Protein 7VTB (pdb70)

Radius of gyration: 18.56 Å; Cα contacts (8 Å, |Δi|>4): 416; chains: 1; bounding box: 40×46×53 Å

Nearest PDB structures (foldseek):
  7vtb-assembly1_A  TM=1.003E+00  e=9.858E-47  Talaromyces verruculosus
  7vta-assembly1_A  TM=9.994E-01  e=3.001E-36  Talaromyces verruculosus
  5erm-assembly1_A  TM=8.879E-01  e=4.442E-22  Diaporthe amygdali
  6vyd-assembly2_B  TM=9.071E-01  e=5.411E-16  Fusarium graminearum PH-1
  6w26-assembly2_A  TM=9.029E-01  e=2.780E-15  Fusarium graminearum PH-1

Foldseek 3Di:
DPADFKDWDDDVVCVVLLLQVPQTWIFGPVQVLLVLLLVVLQVLLCVQAHDFDLDFFQDFPVHGLCRQLQVRFPNVCNSLLSNVRNLLSQLVVVVVVVLHVRNVVSLVVVVVVSLVVLCVVPVVLSVVLVVLCVQSVLAVVVQDSPPVSNVVSSNCSRNVFDFPPVCVVVLSVLLSLLVLLLQLLLLLLQVVLQVVQVVVVDSGQLVSQCNNPVDDSVVSSVVSSVSSNVSSVSLVVVLVVCVVVVPGDPRSNSVSVSSSSSNVRSNVRSPGRSNRDNVSDDPPGHD

Structure (mmCIF, N/CA/C/O backbone):
data_7VTB
#
_entry.id   7VTB
#
_cell.length_a   75.809
_cell.length_b   61.942
_cell.length_c   81.297
_cell.angle_alpha   90.000
_cell.angle_beta   116.298
_cell.angle_gamma   90.000
#
_symmetry.space_group_name_H-M   'I 1 2 1'
#
loop_
_entity.id
_entity.type
_entity.pdbx_description
1 polymer 'TvTS cyclase domain'
2 non-polymer 'NICKEL (II) ION'
3 water water
#
loop_
_atom_site.group_PDB
_atom_site.id
_atom_site.type_symbol
_atom_site.label_atom_id
_atom_site.label_alt_id
_atom_site.label_comp_id
_atom_site.label_asym_id
_atom_site.label_ent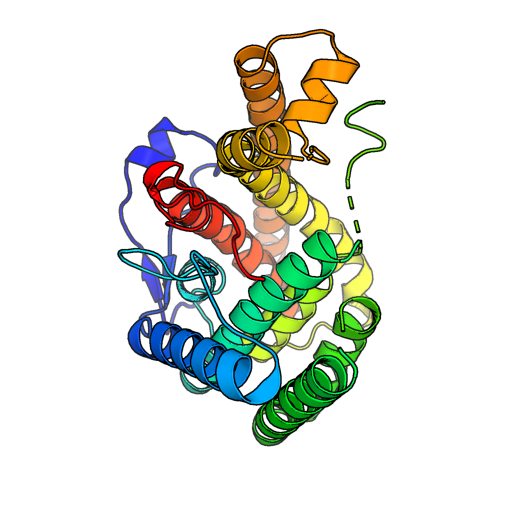ity_id
_atom_site.label_seq_id
_atom_site.pdbx_PDB_ins_code
_atom_site.Cartn_x
_atom_site.Cartn_y
_atom_site.Cartn_z
_atom_site.occupancy
_atom_site.B_iso_or_equiv
_atom_site.auth_seq_id
_atom_site.auth_comp_id
_atom_site.auth_asym_id
_atom_site.auth_atom_id
_atom_site.pdbx_PDB_model_num
ATOM 1 N N . MET A 1 1 ? 0.37239 41.78268 11.34222 1.000 40.97938 1 MET A N 1
ATOM 2 C CA . MET A 1 1 ? 0.97655 40.66777 12.06110 1.000 43.44941 1 MET A CA 1
ATOM 3 C C . MET A 1 1 ? 0.38663 39.35172 11.58836 1.000 34.21754 1 MET A C 1
ATOM 4 O O . MET A 1 1 ? -0.80947 39.26440 11.32380 1.000 35.22190 1 MET A O 1
ATOM 9 N N . ASP A 1 2 ? 1.21471 38.31842 11.50116 1.000 36.66165 2 ASP A N 1
ATOM 10 C CA . ASP A 1 2 ? 0.71375 36.97489 11.22401 1.000 41.14680 2 ASP A CA 1
ATOM 11 C C . ASP A 1 2 ? 0.30778 36.34314 12.55373 1.000 36.94537 2 ASP A C 1
ATOM 12 O O . ASP A 1 2 ? 1.14749 35.81393 13.28430 1.000 38.64124 2 ASP A O 1
ATOM 17 N N . PHE A 1 3 ? -0.98873 36.38136 12.86142 1.000 30.66229 3 PHE A N 1
ATOM 18 C CA . PHE A 1 3 ? -1.46371 35.94044 14.16650 1.000 25.01630 3 PHE A CA 1
ATOM 19 C C . PHE A 1 3 ? -1.44643 34.42240 14.26358 1.000 27.09160 3 PHE A C 1
ATOM 20 O O . PHE A 1 3 ? -1.97060 33.72276 13.39272 1.000 27.38463 3 PHE A O 1
ATOM 28 N N . LYS A 1 4 ? -0.85976 33.91481 15.34264 1.000 22.18556 4 LYS A N 1
ATOM 29 C CA . LYS A 1 4 ? -0.79324 32.48735 15.59152 1.000 22.91839 4 LYS A CA 1
ATOM 30 C C . LYS A 1 4 ? -1.37954 32.07000 16.92524 1.000 21.36902 4 LYS A C 1
ATOM 31 O O . LYS A 1 4 ? -1.74925 30.90466 17.07262 1.000 23.29864 4 LYS A O 1
ATOM 37 N N . TYR A 1 5 ? -1.47134 32.97633 17.89820 1.000 18.79252 5 TYR A N 1
ATOM 38 C CA . TYR A 1 5 ? -1.78968 32.59908 19.26481 1.000 16.10207 5 TYR A CA 1
ATOM 39 C C . TYR A 1 5 ? -2.98717 33.33302 19.84140 1.000 16.36988 5 TYR A C 1
ATOM 40 O O . TYR A 1 5 ? -3.30321 33.11606 21.01407 1.000 20.75515 5 TYR A O 1
ATOM 49 N N . SER A 1 6 ? -3.64839 34.20622 19.07486 1.000 19.42247 6 SER A N 1
ATOM 50 C CA . SER A 1 6 ? -4.72219 35.04331 19.59780 1.000 14.08101 6 SER A CA 1
ATOM 51 C C . SER A 1 6 ? -5.93736 34.96955 18.68515 1.000 19.48764 6 SER A C 1
ATOM 52 O O . SER A 1 6 ? -5.86342 34.50398 17.54979 1.000 19.69525 6 SER A O 1
ATOM 55 N N . ARG A 1 7 ? -7.05705 35.47874 19.18740 1.000 19.54249 7 ARG A N 1
ATOM 56 C CA . ARG A 1 7 ? -8.26352 35.65175 18.39312 1.000 25.27057 7 ARG A CA 1
ATOM 57 C C . ARG A 1 7 ? -8.80962 37.05809 18.59530 1.000 24.35449 7 ARG A C 1
ATOM 58 O O . ARG A 1 7 ? -8.65911 37.64925 19.66885 1.000 21.50549 7 ARG A O 1
ATOM 66 N N . GLU A 1 8 ? -9.45505 37.59214 17.56101 1.000 20.29387 8 GLU A N 1
ATOM 67 C CA . GLU A 1 8 ? -10.11093 38.88919 17.69551 1.000 24.35764 8 GLU A CA 1
ATOM 68 C C . GLU A 1 8 ? -11.44430 38.72416 18.41677 1.000 22.55448 8 GLU A C 1
ATOM 69 O O . GLU A 1 8 ? -12.17239 37.75012 18.19575 1.000 22.67994 8 GLU A O 1
ATOM 75 N N . LEU A 1 9 ? -11.75357 39.66607 19.30424 1.000 23.38304 9 LEU A N 1
ATOM 76 C CA . LEU A 1 9 ? -12.99514 39.64028 20.07447 1.000 25.56372 9 LEU A CA 1
ATOM 77 C C . LEU A 1 9 ? -13.85011 40.84160 19.70569 1.000 29.04021 9 LEU A C 1
ATOM 78 O O . LEU A 1 9 ? -13.36016 41.97482 19.69617 1.000 27.28363 9 LEU A O 1
ATOM 83 N N . LYS A 1 10 ? -15.12772 40.58855 19.43147 1.000 27.37223 10 LYS A N 1
ATOM 84 C CA . LYS A 1 10 ? -16.09398 41.64942 19.19619 1.000 26.37478 10 LYS A CA 1
ATOM 85 C C . LYS A 1 10 ? -16.49569 42.27872 20.52607 1.000 26.57443 10 LYS A C 1
ATOM 86 O O . LYS A 1 10 ? -17.00789 41.59430 21.41382 1.000 28.90980 10 LYS A O 1
ATOM 92 N N . LEU A 1 11 ? -16.24790 43.57532 20.67519 1.000 23.29764 11 LEU A N 1
ATOM 93 C CA . LEU A 1 11 ? -16.68926 44.31800 21.86331 1.000 26.74673 11 LEU A CA 1
ATOM 94 C C . LEU A 1 11 ? -17.22268 45.65745 21.35872 1.000 26.63778 11 LEU A C 1
ATOM 95 O O . LEU A 1 11 ? -16.46625 46.61557 21.18867 1.000 22.89606 11 LEU A O 1
ATOM 100 N N . GLU A 1 12 ? -18.53730 45.70911 21.10853 1.000 23.34971 12 GLU A N 1
ATOM 101 C CA . GLU A 1 12 ? -19.14405 46.90126 20.51783 1.000 23.30127 12 GLU A CA 1
ATOM 102 C C . GLU A 1 12 ? -18.96343 48.14324 21.38136 1.000 26.12603 12 GLU A C 1
ATOM 103 O O . GLU A 1 12 ? -19.00217 49.26740 20.86649 1.000 27.31444 12 GLU A O 1
ATOM 109 N N . SER A 1 13 ? -18.79536 47.97650 22.69197 1.000 22.62499 13 SER A N 1
ATOM 110 C CA . SER A 1 13 ? -18.65977 49.15123 23.55103 1.000 21.77883 13 SER A CA 1
ATOM 111 C C . SER A 1 13 ? -17.42978 49.98085 23.19713 1.000 22.98394 13 SER A C 1
ATOM 112 O O . SER A 1 13 ? -17.42701 51.19992 23.40585 1.000 23.53532 13 SER A O 1
ATOM 115 N N . LEU A 1 14 ? -16.38175 49.34995 22.65596 1.000 22.38456 14 LEU A N 1
ATOM 116 C CA . LEU A 1 14 ? -15.17626 50.09569 22.30461 1.000 24.22028 14 LEU A CA 1
ATOM 117 C C . LEU A 1 14 ? -15.45623 51.11026 21.20365 1.000 24.18334 14 LEU A C 1
ATOM 118 O O . LEU A 1 14 ? -14.92514 52.22486 21.22421 1.000 26.20137 14 LEU A O 1
ATOM 123 N N . ASP A 1 15 ? -16.28679 50.73933 20.23351 1.000 27.27922 15 ASP A N 1
ATOM 124 C CA . ASP A 1 15 ? -16.69425 51.68751 19.20333 1.000 34.70533 15 ASP A CA 1
ATOM 125 C C . ASP A 1 15 ? -17.41582 52.88557 19.80822 1.000 35.16296 15 ASP A C 1
ATOM 126 O O . ASP A 1 15 ? -17.16382 54.03425 19.42226 1.000 32.26612 15 ASP A O 1
ATOM 131 N N . ALA A 1 16 ? -18.31388 52.63870 20.76386 1.000 27.87661 16 ALA A N 1
ATOM 132 C CA . ALA A 1 16 ? -19.03730 53.74102 21.38398 1.000 32.21985 16 ALA A CA 1
ATOM 133 C C . ALA A 1 16 ? -18.13972 54.56345 22.30117 1.000 25.84911 16 ALA A C 1
ATOM 134 O O . ALA A 1 16 ? -18.31907 55.77787 22.41158 1.000 24.08070 16 ALA A O 1
ATOM 136 N N . LEU A 1 17 ? -17.17029 53.93439 22.96801 1.000 25.16336 17 LEU A N 1
ATOM 137 C CA . LEU A 1 17 ? -16.29887 54.70194 23.85510 1.000 23.53672 17 LEU A CA 1
ATOM 138 C C . LEU A 1 17 ? -15.34524 55.59969 23.07752 1.000 22.84113 17 LEU A C 1
ATOM 139 O O . LEU A 1 17 ? -14.97669 56.67848 23.56281 1.000 22.66377 17 LEU A O 1
ATOM 144 N N . ASN A 1 18 ? -14.91832 55.16121 21.89411 1.000 19.72475 18 ASN A N 1
ATOM 145 C CA . ASN A 1 18 ? -14.08750 55.96530 20.99655 1.000 25.59813 18 ASN A CA 1
ATOM 146 C C . ASN A 1 18 ? -12.78477 56.40355 21.66823 1.000 23.05655 18 ASN A C 1
ATOM 147 O O . ASN A 1 18 ? -12.40950 57.57516 21.65075 1.000 22.96547 18 ASN A O 1
ATOM 152 N N . LEU A 1 19 ? -12.08448 55.44707 22.27261 1.000 23.48584 19 LEU A N 1
ATOM 153 C CA . LEU A 1 19 ? -10.78478 55.72893 22.86429 1.000 21.17811 19 LEU A CA 1
ATOM 154 C C . LEU A 1 19 ? -9.66269 54.92667 22.21803 1.000 23.86773 19 LEU A C 1
ATOM 155 O O . LEU A 1 19 ? -8.50559 55.04318 22.63835 1.000 27.91285 19 LEU A O 1
ATOM 160 N N . THR A 1 20 ? -9.96950 54.10541 21.22069 1.000 21.26580 20 THR A N 1
ATOM 161 C CA . THR A 1 20 ? -9.00993 53.13252 20.72606 1.000 23.89436 20 THR A CA 1
ATOM 162 C C . THR A 1 20 ? -8.84139 53.20164 19.21870 1.000 24.33279 20 THR A C 1
ATOM 163 O O . THR A 1 20 ? -8.19797 52.31791 18.64577 1.000 22.11310 20 THR A O 1
ATOM 167 N N . GLU A 1 21 ? -9.43913 54.20413 18.56525 1.000 24.99113 21 GLU A N 1
ATOM 168 C CA . GLU A 1 21 ? -9.22402 54.47328 17.14310 1.000 24.31478 21 GLU A CA 1
ATOM 169 C C . GLU A 1 21 ? -9.54965 53.25209 16.28775 1.000 21.32876 21 GLU A C 1
ATOM 170 O O . GLU A 1 21 ? -8.88721 52.97975 15.28969 1.000 27.73306 21 GLU A O 1
ATOM 176 N N . GLY A 1 22 ? -10.58308 52.51244 16.68161 1.000 20.82615 22 GLY A N 1
ATOM 177 C CA . GLY A 1 22 ? -10.99130 51.35642 15.91289 1.000 22.51241 22 GLY A CA 1
ATOM 178 C C . GLY A 1 22 ? -10.01148 50.20582 15.90761 1.000 21.90711 22 GLY A C 1
ATOM 179 O O . GLY A 1 22 ? -10.19135 49.26588 15.13113 1.000 21.84057 22 GLY A O 1
ATOM 180 N N . ILE A 1 23 ? -8.97606 50.24657 16.74156 1.000 20.98238 23 ILE A N 1
ATOM 181 C CA . ILE A 1 23 ? -8.05485 49.10215 16.79772 1.000 18.98684 23 ILE A CA 1
ATOM 182 C C . ILE A 1 23 ? -8.81166 47.89441 17.32663 1.000 16.46549 23 ILE A C 1
ATOM 183 O O . ILE A 1 23 ? -9.48971 48.00315 18.36491 1.000 19.68431 23 ILE A O 1
ATOM 188 N N . PRO A 1 24 ? -8.74639 46.73406 16.67617 1.000 21.74637 24 PRO A N 1
ATOM 189 C CA . PRO A 1 24 ? -9.46967 45.56502 17.19788 1.000 23.82655 24 PRO A CA 1
ATOM 190 C C . PRO A 1 24 ? -8.89361 45.07648 18.52013 1.000 22.20540 24 PRO A C 1
ATOM 191 O O . PRO A 1 24 ? -7.70649 45.24782 18.81941 1.000 21.27609 24 PRO A O 1
ATOM 195 N N . LEU A 1 25 ? -9.76995 44.46991 19.31727 1.000 20.07655 25 LEU A N 1
ATOM 196 C CA . LEU A 1 25 ? -9.37106 43.77603 20.53452 1.000 21.93557 25 LEU A CA 1
ATOM 197 C C . LEU A 1 25 ? -8.93242 42.35767 20.19760 1.000 20.90838 25 LEU A C 1
ATOM 198 O O . LEU A 1 25 ? -9.65247 41.62214 19.51878 1.000 19.09669 25 LEU A O 1
ATOM 203 N N . ARG A 1 26 ? -7.75268 41.96882 20.66485 1.000 18.78622 26 ARG A N 1
ATOM 204 C CA . ARG A 1 26 ? -7.25969 40.61735 20.45022 1.000 17.85490 26 ARG A CA 1
ATOM 205 C C . ARG A 1 26 ? -6.82196 40.03337 21.78027 1.000 20.25930 26 ARG A C 1
ATOM 206 O O . ARG A 1 26 ? -6.27603 40.73888 22.63072 1.000 18.00260 26 ARG A O 1
ATOM 214 N N . VAL A 1 27 ? -7.05992 38.74250 21.96996 1.000 16.54569 27 VAL A N 1
ATOM 215 C CA . VAL A 1 27 ? -6.76279 38.12443 23.24778 1.000 16.99873 27 VAL A CA 1
ATOM 216 C C . VAL A 1 27 ? -6.04009 36.80956 22.99358 1.000 18.15346 27 VAL A C 1
ATOM 217 O O . VAL A 1 27 ? -6.50168 35.97938 22.19983 1.000 17.96834 27 VAL A O 1
ATOM 221 N N . ASN A 1 28 ? -4.88653 36.64257 23.63973 1.000 13.25209 28 ASN A N 1
ATOM 222 C CA . ASN A 1 28 ? -4.15445 35.38269 23.57304 1.000 12.61445 28 ASN A CA 1
ATOM 223 C C . ASN A 1 28 ? -5.04568 34.21164 23.98785 1.000 16.99478 28 ASN A C 1
ATOM 224 O O . ASN A 1 28 ? -5.81135 34.30569 24.94668 1.000 16.96446 28 ASN A O 1
ATOM 229 N N . GLU A 1 29 ? -4.93127 33.08649 23.26451 1.000 16.99193 29 GLU A N 1
ATOM 230 C CA . GLU A 1 29 ? -5.74489 31.91404 23.57389 1.000 17.22332 29 GLU A CA 1
ATOM 231 C C . GLU A 1 29 ? -5.41807 31.31130 24.93735 1.000 21.04358 29 GLU A C 1
ATOM 232 O O . GLU A 1 29 ? -6.25422 30.60457 25.50250 1.000 21.80330 29 GLU A O 1
ATOM 238 N N . ASN A 1 30 ? -4.23376 31.57618 25.47843 1.000 16.82229 30 ASN A N 1
ATOM 239 C CA . ASN A 1 30 ? -3.73654 30.86016 26.65528 1.000 21.30057 30 ASN A CA 1
ATOM 240 C C . ASN A 1 30 ? -4.03884 31.60712 27.94767 1.000 21.05814 30 ASN A C 1
ATOM 241 O O . ASN A 1 30 ? -3.16629 31.83163 28.80022 1.000 17.06495 30 ASN A O 1
ATOM 246 N N . ILE A 1 31 ? -5.31248 31.99005 28.07835 1.000 18.98504 31 ILE A N 1
ATOM 247 C CA . ILE A 1 31 ? -5.80218 32.65462 29.28147 1.000 20.01925 31 ILE A CA 1
ATOM 248 C C . ILE A 1 31 ? -5.56358 31.79207 30.50616 1.000 21.28790 31 ILE A C 1
ATOM 249 O O . ILE A 1 31 ? -5.28939 32.30475 31.60023 1.000 19.30461 31 ILE A O 1
ATOM 254 N N . ASP A 1 32 ? -5.73935 30.47559 30.36298 1.000 19.75517 32 ASP A N 1
ATOM 255 C CA . ASP A 1 32 ? -5.52440 29.59774 31.50507 1.000 20.79155 32 ASP A CA 1
ATOM 256 C C . ASP A 1 32 ? -4.08423 29.68678 32.00291 1.000 20.09011 32 ASP A C 1
ATOM 257 O O . ASP A 1 32 ? -3.83964 29.63513 33.21292 1.000 22.19435 32 ASP A O 1
ATOM 262 N N . LEU A 1 33 ? -3.11771 29.83394 31.08995 1.000 15.88434 33 LEU A N 1
ATOM 263 C CA . LEU A 1 33 ? -1.72585 29.96796 31.51474 1.000 18.97548 33 LEU A CA 1
ATOM 264 C C . LEU A 1 33 ? -1.47941 31.32298 32.16046 1.000 19.65859 33 LEU A C 1
ATOM 265 O O . LEU A 1 33 ? -0.68576 31.43386 33.10654 1.000 16.20815 33 LEU A O 1
ATOM 270 N N . GLU A 1 34 ? -2.14116 32.36997 31.66003 1.000 15.09429 34 GLU A N 1
ATOM 271 C CA . GLU A 1 34 ? -2.00130 33.66899 32.30183 1.000 16.77858 34 GLU A CA 1
ATOM 272 C C . GLU A 1 34 ? -2.51504 33.60490 33.72925 1.000 19.66019 34 GLU A C 1
ATOM 273 O O . GLU A 1 34 ? -1.86296 34.10290 34.65364 1.000 14.61793 34 GLU A O 1
ATOM 279 N N . PHE A 1 35 ? -3.67972 32.97488 33.93220 1.000 16.31132 35 PHE A N 1
ATOM 280 C CA . PHE A 1 35 ? -4.26389 32.96237 35.26704 1.000 18.61784 35 PHE A CA 1
ATOM 281 C C . PHE A 1 35 ? -3.45004 32.07711 36.20803 1.000 17.85548 35 PHE A C 1
ATOM 282 O O . PHE A 1 35 ? -3.35670 32.36691 37.40578 1.000 18.23248 35 PHE A O 1
ATOM 290 N N . ARG A 1 36 ? -2.82945 31.02021 35.67857 1.000 18.42423 36 ARG A N 1
ATOM 291 C CA . ARG A 1 36 ? -1.90442 30.21937 36.47393 1.000 20.13051 36 ARG A CA 1
ATOM 292 C C . ARG A 1 36 ? -0.70012 31.04037 36.92921 1.000 23.34270 36 ARG A C 1
ATOM 293 O O . ARG A 1 36 ? -0.27293 30.93792 38.08529 1.000 19.59809 36 ARG A O 1
ATOM 301 N N . GLY A 1 37 ? -0.12646 31.85097 36.03240 1.000 17.55529 37 GLY A N 1
ATOM 302 C CA . GLY A 1 37 ? 0.98129 32.70124 36.43300 1.000 15.21191 37 GLY A CA 1
ATOM 303 C C . GLY A 1 37 ? 0.59386 33.69337 37.51294 1.000 17.10865 37 GLY A C 1
ATOM 304 O O . GLY A 1 37 ? 1.38161 33.97515 38.41867 1.000 15.37472 37 GLY A O 1
ATOM 305 N N . ILE A 1 38 ? -0.63006 34.23301 37.43458 1.000 15.76450 38 ILE A N 1
ATOM 306 C CA . ILE A 1 38 ? -1.09147 35.19594 38.43216 1.000 14.99537 38 ILE A CA 1
ATOM 307 C C . ILE A 1 38 ? -1.23678 34.51700 39.78587 1.000 16.85672 38 ILE A C 1
ATOM 308 O O . ILE A 1 38 ? -0.81388 35.04842 40.81499 1.000 14.71567 38 ILE A O 1
ATOM 313 N N . GLU A 1 39 ? -1.83733 33.32977 39.80093 1.000 18.47171 39 GLU A N 1
ATOM 314 C CA . GLU A 1 39 ? -2.03465 32.61827 41.06148 1.000 18.97586 39 GLU A CA 1
ATOM 315 C C . GLU A 1 39 ? -0.70143 32.22346 41.69059 1.000 17.24778 39 GLU A C 1
ATOM 316 O O . GLU A 1 39 ? -0.52990 32.30976 42.91398 1.000 19.56105 39 GLU A O 1
ATOM 322 N N . ARG A 1 40 ? 0.26724 31.81179 40.87215 1.000 20.41579 40 ARG A N 1
ATOM 323 C CA . ARG A 1 40 ? 1.57331 31.46547 41.42452 1.000 19.23255 40 ARG A CA 1
ATOM 324 C C . ARG A 1 40 ? 2.28896 32.69890 41.96366 1.000 19.15149 40 ARG A C 1
ATOM 325 O O . ARG A 1 40 ? 2.97578 32.62802 42.98947 1.000 18.60940 40 ARG A O 1
ATOM 333 N N . ALA A 1 41 ? 2.12844 33.84333 41.30034 1.000 16.81239 41 ALA A N 1
ATOM 334 C CA . ALA A 1 41 ? 2.68208 35.08563 41.83525 1.000 17.40367 41 ALA A CA 1
ATOM 335 C C . ALA A 1 41 ? 2.06789 35.42569 43.18981 1.000 19.94840 41 ALA A C 1
ATOM 336 O O . ALA A 1 41 ? 2.77443 35.85505 44.10980 1.000 20.11594 41 ALA A O 1
ATOM 338 N N . HIS A 1 42 ? 0.75330 35.23486 43.33437 1.000 16.85902 42 HIS A N 1
ATOM 339 C CA . HIS A 1 42 ? 0.10779 35.49733 44.61795 1.000 18.60719 42 HIS A CA 1
ATOM 340 C C . HIS A 1 42 ? 0.59581 34.52704 45.68602 1.000 18.20908 42 HIS A C 1
ATOM 341 O O . HIS A 1 42 ? 0.88121 34.93274 46.81867 1.000 19.33453 42 HIS A O 1
ATOM 348 N N . SER A 1 43 ? 0.69539 33.24269 45.33969 1.000 21.15820 43 SER A N 1
ATOM 349 C CA . SER A 1 43 ? 1.18342 32.25079 46.29149 1.000 24.84903 43 SER A CA 1
ATOM 350 C C . SER A 1 43 ? 2.60799 32.57189 46.74071 1.000 24.61653 43 SER A C 1
ATOM 351 O O . SER A 1 43 ? 2.91174 32.55637 47.94000 1.000 25.88523 43 SER A O 1
ATOM 354 N N . ASP A 1 44 ? 3.4920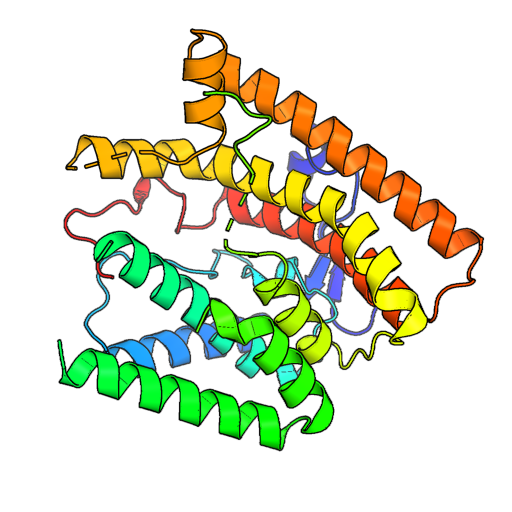7 32.88931 45.79167 1.000 22.05400 44 ASP A N 1
ATOM 355 C CA . ASP A 1 44 ? 4.86114 33.25016 46.14495 1.000 19.96950 44 ASP A CA 1
ATOM 356 C C . ASP A 1 44 ? 4.90710 34.52549 46.98652 1.000 27.68341 44 ASP A C 1
ATOM 357 O O . ASP A 1 44 ? 5.65349 34.60045 47.97452 1.000 22.96998 44 ASP A O 1
ATOM 362 N N . TRP A 1 45 ? 4.11256 35.53990 46.61886 1.000 19.89809 45 TRP A N 1
ATOM 363 C CA . TRP A 1 45 ? 4.10555 36.78551 47.38000 1.000 20.68158 45 TRP A CA 1
ATOM 364 C C . TRP A 1 45 ? 3.68995 36.53900 48.82259 1.000 25.74002 45 TRP A C 1
ATOM 365 O O . TRP A 1 45 ? 4.27244 37.10759 49.75350 1.000 21.62237 45 TRP A O 1
ATOM 376 N N . GLU A 1 46 ? 2.68495 35.69118 49.02956 1.000 19.81946 46 GLU A N 1
ATOM 377 C CA . GLU A 1 46 ? 2.27960 35.38815 50.39450 1.000 26.33342 46 GLU A CA 1
ATOM 378 C C . GLU A 1 46 ? 3.34524 34.56951 51.11510 1.000 28.48426 46 GLU A C 1
ATOM 379 O O . GLU A 1 46 ? 3.54619 34.75020 52.31813 1.000 32.10976 46 GLU A O 1
ATOM 385 N N . ARG A 1 47 ? 4.05873 33.70305 50.39058 1.000 28.34588 47 ARG A N 1
ATOM 386 C CA . ARG A 1 47 ? 5.13004 32.92024 50.99876 1.000 33.44595 47 ARG A CA 1
ATOM 387 C C . ARG A 1 47 ? 6.33114 33.79138 51.34836 1.000 34.63840 47 ARG A C 1
ATOM 388 O O . ARG A 1 47 ? 6.90830 33.65574 52.43250 1.000 36.24742 47 ARG A O 1
ATOM 396 N N . TYR A 1 48 ? 6.71516 34.70165 50.45755 1.000 31.55014 48 TYR A N 1
ATOM 397 C CA . TYR A 1 48 ? 7.97683 35.41257 50.60571 1.000 30.22831 48 TYR A CA 1
ATOM 398 C C . TYR A 1 48 ? 7.84554 36.82187 51.16504 1.000 34.72320 48 TYR A C 1
ATOM 399 O O . TYR A 1 48 ? 8.79076 37.29879 51.80136 1.000 31.64836 48 TYR A O 1
ATOM 408 N N . VAL A 1 49 ? 6.73176 37.52728 50.93218 1.000 26.19237 49 VAL A N 1
ATOM 409 C CA . VAL A 1 49 ? 6.68073 38.97273 51.13230 1.000 29.01956 49 VAL A CA 1
ATOM 410 C C . VAL A 1 49 ? 5.63225 39.37246 52.16961 1.000 31.24892 49 VAL A C 1
ATOM 411 O O . VAL A 1 49 ? 5.95058 40.06147 53.14307 1.000 33.82176 49 VAL A O 1
ATOM 415 N N . GLY A 1 50 ? 4.38402 38.96328 51.97451 1.000 29.15998 50 GLY A N 1
ATOM 416 C CA . GLY A 1 50 ? 3.35489 39.39891 52.90479 1.000 27.04202 50 GLY A CA 1
ATOM 417 C C . GLY A 1 50 ? 1.97026 38.94957 52.48235 1.000 32.71608 50 GLY A C 1
ATOM 418 O O . GLY A 1 50 ? 1.77823 38.33499 51.42902 1.000 27.61003 50 GLY A O 1
ATOM 419 N N . LYS A 1 51 ? 0.99808 39.28937 53.32682 1.000 30.69552 51 LYS A N 1
ATOM 420 C CA . LYS A 1 51 ? -0.39175 38.89620 53.12696 1.000 32.72975 51 LYS A CA 1
ATOM 421 C C . LYS A 1 51 ? -1.06844 39.76925 52.07024 1.000 28.51875 51 LYS A C 1
ATOM 422 O O . LYS A 1 51 ? -0.79115 40.96631 51.94480 1.000 29.52179 51 LYS A O 1
ATOM 428 N N . LEU A 1 52 ? -1.96306 39.15275 51.30595 1.000 28.83348 52 LEU A N 1
ATOM 429 C CA . LEU A 1 52 ? -2.80281 39.85816 50.34623 1.000 30.51520 52 LEU A CA 1
ATOM 430 C C . LEU A 1 52 ? -4.17988 40.09139 50.95506 1.000 23.41682 52 LEU A C 1
ATOM 431 O O . LEU A 1 52 ? -4.78703 39.16071 51.49062 1.000 31.87107 52 LEU A O 1
ATOM 436 N N . ASN A 1 53 ? -4.67193 41.32364 50.86520 1.000 28.33779 53 ASN A N 1
ATOM 437 C CA . ASN A 1 53 ? -6.04017 41.62305 51.27796 1.000 29.21556 53 ASN A CA 1
ATOM 438 C C . ASN A 1 53 ? -6.63256 42.64117 50.31981 1.000 29.69924 53 ASN A C 1
ATOM 439 O O . ASN A 1 53 ? -6.14814 43.77670 50.23191 1.000 29.19398 53 ASN A O 1
ATOM 444 N N . GLY A 1 54 ? -7.67594 42.23219 49.60289 1.000 26.61397 54 GLY A N 1
ATOM 445 C CA . GLY A 1 54 ? -8.30254 43.12889 48.64991 1.000 26.76848 54 GLY A CA 1
ATOM 446 C C . GLY A 1 54 ? -7.41259 43.51435 47.49154 1.000 29.85882 54 GLY A C 1
ATOM 447 O O . GLY A 1 54 ? -7.62701 44.55935 46.87178 1.000 27.24623 54 GLY A O 1
ATOM 448 N N . PHE A 1 55 ? -6.40313 42.70424 47.19029 1.000 28.64781 55 PHE A N 1
ATOM 449 C CA . PHE A 1 55 ? -5.48771 43.00655 46.10622 1.000 27.09862 55 PHE A CA 1
ATOM 450 C C . PHE A 1 55 ? -6.00433 42.42843 44.79752 1.000 23.98040 55 PHE A C 1
ATOM 451 O O . PHE A 1 55 ? -6.29312 41.22723 44.70848 1.000 21.59522 55 PHE A O 1
ATOM 459 N N . HIS A 1 56 ? -6.04063 43.26394 43.76315 1.000 20.54293 56 HIS A N 1
ATOM 460 C CA . HIS A 1 56 ? -6.29598 42.78879 42.40928 1.000 23.68644 56 HIS A CA 1
ATOM 461 C C . HIS A 1 56 ? -5.24673 43.36621 41.48083 1.000 20.36353 56 HIS A C 1
ATOM 462 O O . HIS A 1 56 ? -4.96806 44.57140 41.53157 1.000 21.56966 56 HIS A O 1
ATOM 469 N N . GLY A 1 57 ? -4.66195 42.49903 40.65114 1.000 16.96358 57 GLY A N 1
ATOM 470 C CA . GLY A 1 57 ? -3.67353 42.91769 39.67357 1.000 17.79313 57 GLY A CA 1
ATOM 471 C C . GLY A 1 57 ? -4.21143 42.81936 38.25882 1.000 17.44203 57 GLY A C 1
ATOM 472 O O . GLY A 1 57 ? -5.15154 43.52883 37.89784 1.000 17.47803 57 GLY A O 1
ATOM 473 N N . GLY A 1 58 ? -3.64921 41.92891 37.45930 1.000 14.54972 58 GLY A N 1
ATOM 474 C CA . GLY A 1 58 ? -4.00320 41.88134 36.05939 1.000 18.62747 58 GLY A CA 1
ATOM 475 C C . GLY A 1 58 ? -5.16636 40.98848 35.70135 1.000 16.69030 58 GLY A C 1
ATOM 476 O O . GLY A 1 58 ? -5.56753 40.95324 34.53446 1.000 14.68706 58 GLY A O 1
ATOM 477 N N . ARG A 1 59 ? -5.73063 40.26309 36.66059 1.000 13.55658 59 ARG A N 1
ATOM 478 C CA . ARG A 1 59 ? -6.78255 39.31684 36.33020 1.000 18.06659 59 ARG A CA 1
ATOM 479 C C . ARG A 1 59 ? -8.06092 40.07444 36.00171 1.000 21.59363 59 ARG A C 1
ATOM 480 O O . ARG A 1 59 ? -8.36038 41.09763 36.61329 1.000 25.78010 59 ARG A O 1
ATOM 488 N N . GLY A 1 60 ? -8.79089 39.59471 34.99862 1.000 19.07842 60 GLY A N 1
ATOM 489 C CA . GLY A 1 60 ? -10.10014 40.13388 34.69990 1.000 22.51209 60 GLY A CA 1
ATOM 490 C C . GLY A 1 60 ? -11.10193 39.00403 34.63559 1.000 19.93912 60 GLY A C 1
ATOM 491 O O . GLY A 1 60 ? -10.72074 37.82903 34.65193 1.000 18.59959 60 GLY A O 1
ATOM 492 N N . PRO A 1 61 ? -12.40023 39.33065 34.55939 1.000 23.98686 61 PRO A N 1
ATOM 493 C CA . PRO A 1 61 ? -13.42516 38.26352 34.57768 1.000 24.31190 61 PRO A CA 1
ATOM 494 C C . PRO A 1 61 ? -13.39563 37.36006 33.35867 1.000 25.96814 61 PRO A C 1
ATOM 495 O O . PRO A 1 61 ? -13.78933 36.19300 33.46725 1.000 28.83320 61 PRO A O 1
ATOM 499 N N . GLN A 1 62 ? -12.95462 37.85072 32.20323 1.000 22.41292 62 GLN A N 1
ATOM 500 C CA . GLN A 1 62 ? -12.85815 37.04651 30.98555 1.000 23.60717 62 GLN A CA 1
ATOM 501 C C . GLN A 1 62 ? -11.42276 36.82441 30.53965 1.000 27.43491 62 GLN A C 1
ATOM 502 O O . GLN A 1 62 ? -11.07391 35.73961 30.07326 1.000 29.30292 62 GLN A O 1
ATOM 508 N N . PHE A 1 63 ? -10.58369 37.84203 30.65753 1.000 20.33954 63 PHE A N 1
ATOM 509 C CA . PHE A 1 63 ? -9.20322 37.73695 30.23060 1.000 23.16082 63 PHE A CA 1
ATOM 510 C C . PHE A 1 63 ? -8.38378 38.61906 31.14646 1.000 21.73213 63 PHE A C 1
ATOM 511 O O . PHE A 1 63 ? -8.91579 39.47634 31.85502 1.000 18.65973 63 PHE A O 1
ATOM 519 N N . GLY A 1 64 ? -7.08280 38.40686 31.12530 1.000 21.93873 64 GLY A N 1
ATOM 520 C CA . GLY A 1 64 ? -6.18885 39.19159 31.93600 1.000 17.04266 64 GLY A CA 1
ATOM 521 C C . GLY A 1 64 ? -5.46630 40.24258 31.12417 1.000 19.78873 64 GLY A C 1
ATOM 522 O O . GLY A 1 64 ? -5.52052 40.27792 29.89234 1.000 13.95310 64 GLY A O 1
ATOM 523 N N . PHE A 1 65 ? -4.76042 41.10235 31.85770 1.000 15.38580 65 PHE A N 1
ATOM 524 C CA . PHE A 1 65 ? -4.06697 42.21923 31.23875 1.000 14.58824 65 PHE A CA 1
ATOM 525 C C . PHE A 1 65 ? -3.09819 41.73488 30.16829 1.000 15.13731 65 PHE A C 1
ATOM 526 O O . PHE A 1 65 ? -3.05820 42.27761 29.06279 1.000 17.17520 65 PHE A O 1
ATOM 534 N N . VAL A 1 66 ? -2.32715 40.69309 30.46468 1.000 15.12357 66 VAL A N 1
ATOM 535 C CA . VAL A 1 66 ? -1.29537 40.26550 29.51951 1.000 15.19044 66 VAL A CA 1
ATOM 536 C C . VAL A 1 66 ? -1.91172 39.61096 28.28473 1.000 13.79564 66 VAL A C 1
ATOM 537 O O . VAL A 1 66 ? -1.42021 39.77690 27.15759 1.000 13.50617 66 VAL A O 1
ATOM 541 N N . SER A 1 67 ? -2.97886 38.84025 28.46685 1.000 13.73784 67 SER A N 1
ATOM 542 C CA . SER A 1 67 ? -3.57780 38.17566 27.31244 1.000 13.99292 67 SER A CA 1
ATOM 543 C C . SER A 1 67 ? -4.17678 39.17605 26.33123 1.000 13.75790 67 SER A C 1
ATOM 544 O O . SER A 1 67 ? -4.14880 38.94476 25.11719 1.000 15.03243 67 SER A O 1
ATOM 547 N N . ALA A 1 68 ? -4.70725 40.29063 26.83050 1.000 12.34435 68 ALA A N 1
ATOM 548 C CA . ALA A 1 68 ? -5.26415 41.30813 25.94428 1.000 17.43769 68 ALA A CA 1
ATOM 549 C C . ALA A 1 68 ? -4.19562 42.24006 25.38992 1.000 13.24902 68 ALA A C 1
ATOM 550 O O . ALA A 1 68 ? -4.32031 42.70406 24.25106 1.000 14.64437 68 ALA A O 1
ATOM 552 N N . CYS A 1 69 ? -3.13511 42.51572 26.16244 1.000 12.51780 69 CYS A N 1
ATOM 553 C CA . CYS A 1 69 ? -2.16891 43.53001 25.76272 1.000 14.24251 69 CYS A CA 1
ATOM 554 C C . CYS A 1 69 ? -0.93429 42.96346 25.07989 1.000 13.19106 69 CYS A C 1
ATOM 555 O O . CYS A 1 69 ? -0.26951 43.70071 24.34542 1.000 14.25832 69 CYS A O 1
ATOM 558 N N . ILE A 1 70 ? -0.64667 41.67470 25.25117 1.000 13.47146 70 ILE A N 1
ATOM 559 C CA . ILE A 1 70 ? 0.35481 40.97921 24.43786 1.000 11.70987 70 ILE A CA 1
ATOM 560 C C . ILE A 1 70 ? -0.34477 39.79047 23.79285 1.000 13.30875 70 ILE A C 1
ATOM 561 O O . ILE A 1 70 ? -0.08613 38.64153 24.17665 1.000 14.58382 70 ILE A O 1
ATOM 566 N N . PRO A 1 71 ? -1.24704 40.00612 22.83385 1.000 16.27241 71 PRO A N 1
ATOM 567 C CA . PRO A 1 71 ? -2.04562 38.87302 22.32018 1.000 14.44721 71 PRO A CA 1
ATOM 568 C C . PRO A 1 71 ? -1.20951 37.79582 21.65756 1.000 14.00418 71 PRO A C 1
ATOM 569 O O . PRO A 1 71 ? -1.56228 36.61168 21.73566 1.000 15.37468 71 PRO A O 1
ATOM 573 N N . GLU A 1 72 ? -0.10324 38.16447 21.01909 1.000 12.05977 72 GLU A N 1
ATOM 574 C CA . GLU A 1 72 ? 0.77844 37.19098 20.38532 1.000 16.46890 72 GLU A CA 1
ATOM 575 C C . GLU A 1 72 ? 1.95445 36.79480 21.28335 1.000 16.84958 72 GLU A C 1
ATOM 576 O O . GLU A 1 72 ? 3.01396 36.40155 20.78398 1.000 15.71623 72 GLU A O 1
ATOM 582 N N . CYS A 1 73 ? 1.77633 36.87849 22.60505 1.000 12.60419 73 CYS A N 1
ATOM 583 C CA . CYS A 1 73 ? 2.72564 36.28402 23.54011 1.000 13.42797 73 CYS A CA 1
ATOM 584 C C . CYS A 1 73 ? 2.98264 34.82029 23.17572 1.000 14.07255 73 CYS A C 1
ATOM 585 O O . CYS A 1 73 ? 2.04991 34.07625 22.85497 1.000 15.15552 73 CYS A O 1
ATOM 588 N N . LEU A 1 74 ? 4.25070 34.39779 23.19619 1.000 13.13426 74 LEU A N 1
ATOM 589 C CA . LEU A 1 74 ? 4.53114 32.99624 22.88341 1.000 15.43646 74 LEU A CA 1
ATOM 590 C C . LEU A 1 74 ? 3.89348 32.12022 23.95774 1.000 15.22398 74 LEU A C 1
ATOM 591 O O . LEU A 1 74 ? 4.06690 32.39559 25.15044 1.000 13.22766 74 LEU A O 1
ATOM 596 N N . PRO A 1 75 ? 3.12490 31.08768 23.58498 1.000 14.83216 75 PRO A N 1
ATOM 597 C CA . PRO A 1 75 ? 2.40295 30.30147 24.60428 1.000 18.44917 75 PRO A CA 1
ATOM 598 C C . PRO A 1 75 ? 3.28224 29.78897 25.73392 1.000 15.54405 75 PRO A C 1
ATOM 599 O O . PRO A 1 75 ? 2.86727 29.84210 26.89429 1.000 15.84815 75 PRO A O 1
ATOM 603 N N . GLU A 1 76 ? 4.48567 29.30201 25.43189 1.000 15.14417 76 GLU A N 1
ATOM 604 C CA . GLU A 1 76 ? 5.33283 28.70928 26.45836 1.000 17.49168 76 GLU A CA 1
ATOM 605 C C . GLU A 1 76 ? 6.01258 29.75921 27.32749 1.000 20.54928 76 GLU A C 1
ATOM 606 O O . GLU A 1 76 ? 6.70736 29.39999 28.28294 1.000 16.13235 76 GLU A O 1
ATOM 612 N N . ARG A 1 77 ? 5.81783 31.04500 27.02691 1.000 18.23806 77 ARG A N 1
ATOM 613 C CA . ARG A 1 77 ? 6.29009 32.12662 27.87155 1.000 15.30805 77 ARG A CA 1
ATOM 614 C C . ARG A 1 77 ? 5.17478 32.80586 28.65634 1.000 16.68892 77 ARG A C 1
ATOM 615 O O . ARG A 1 77 ? 5.47332 33.61329 29.54755 1.000 15.11415 77 ARG A O 1
ATOM 623 N N . MET A 1 78 ? 3.90763 32.48925 28.35826 1.000 15.49099 78 MET A N 1
ATOM 624 C CA . MET A 1 78 ? 2.78403 33.18321 28.97679 1.000 15.24835 78 MET A CA 1
ATOM 625 C C . MET A 1 78 ? 2.81027 33.08182 30.49521 1.000 12.96055 78 MET A C 1
ATOM 626 O O . MET A 1 78 ? 2.59288 34.07474 31.19378 1.000 12.49757 78 MET A O 1
ATOM 631 N N . GLU A 1 79 ? 2.98884 31.88050 31.02962 1.000 13.59690 79 GLU A N 1
ATOM 632 C CA . GLU A 1 79 ? 2.93882 31.75884 32.48054 1.000 13.61071 79 GLU A CA 1
ATOM 633 C C . GLU A 1 79 ? 3.98484 32.64671 33.13580 1.000 14.69564 79 GLU A C 1
ATOM 634 O O . GLU A 1 79 ? 3.69581 33.33388 34.12346 1.000 15.53779 79 GLU A O 1
ATOM 640 N N . THR A 1 80 ? 5.19789 32.67316 32.57427 1.000 12.37089 80 THR A N 1
ATOM 641 C CA . THR A 1 80 ? 6.28702 33.47070 33.14331 1.000 14.50706 80 THR A CA 1
ATOM 642 C C . THR A 1 80 ? 6.04984 34.95800 32.93933 1.000 14.48982 80 THR A C 1
ATOM 643 O O . THR A 1 80 ? 6.32505 35.76811 33.83584 1.000 14.06809 80 THR A O 1
ATOM 647 N N . VAL A 1 81 ? 5.53775 35.33006 31.76414 1.000 13.73544 81 VAL A N 1
ATOM 648 C CA . VAL A 1 81 ? 5.24336 36.73011 31.46197 1.000 15.50495 81 VAL A CA 1
ATOM 649 C C . VAL A 1 81 ? 4.14607 37.24829 32.37971 1.000 14.13959 81 VAL A C 1
ATOM 650 O O . VAL A 1 81 ? 4.24385 38.34783 32.93494 1.000 12.71533 81 VAL A O 1
ATOM 654 N N . SER A 1 82 ? 3.09254 36.45462 32.56750 1.000 13.17663 82 SER A N 1
ATOM 655 C CA . SER A 1 82 ? 2.00946 36.85539 33.45677 1.000 15.76923 82 SER A CA 1
ATOM 656 C C . SER A 1 82 ? 2.47768 36.95832 34.90577 1.000 16.75420 82 SER A C 1
ATOM 657 O O . SER A 1 82 ? 2.10175 37.89261 35.62175 1.000 15.29333 82 SER A O 1
ATOM 660 N N . TYR A 1 83 ? 3.26292 35.98107 35.36693 1.000 12.72956 83 TYR A N 1
ATOM 661 C CA . TYR A 1 83 ? 3.86114 36.05447 36.70024 1.000 11.97769 83 TYR A CA 1
ATOM 662 C C . TYR A 1 83 ? 4.59776 37.37256 36.90120 1.000 14.66008 83 TYR A C 1
ATOM 663 O O . TYR A 1 83 ? 4.41794 38.05992 37.92048 1.000 13.31823 83 TYR A O 1
ATOM 672 N N . ALA A 1 84 ? 5.46491 37.71938 35.94438 1.000 12.35935 84 ALA A N 1
ATOM 673 C CA . ALA A 1 84 ? 6.26033 38.93707 36.05171 1.000 18.05367 84 ALA A CA 1
ATOM 674 C C . ALA A 1 84 ? 5.37926 40.18016 36.05321 1.000 14.72050 84 ALA A C 1
ATOM 675 O O . ALA A 1 84 ? 5.64664 41.13974 36.78419 1.000 12.57318 84 ALA A O 1
ATOM 677 N N . ASN A 1 85 ? 4.34742 40.20352 35.21157 1.000 14.78482 85 ASN A N 1
ATOM 678 C CA . ASN A 1 85 ? 3.44177 41.34851 35.21778 1.000 15.17275 85 ASN A CA 1
ATOM 679 C C . ASN A 1 85 ? 2.70153 41.45874 36.54847 1.000 13.77904 85 ASN A C 1
ATOM 680 O O . ASN A 1 85 ? 2.50618 42.56369 37.08317 1.000 14.10760 85 ASN A O 1
ATOM 685 N N . GLU A 1 86 ? 2.28155 40.32746 37.09876 1.000 13.95798 86 GLU A N 1
ATOM 686 C CA . GLU A 1 86 ? 1.57300 40.36085 38.37551 1.000 16.22684 86 GLU A CA 1
ATOM 687 C C . GLU A 1 86 ? 2.51011 40.78485 39.49770 1.000 16.72451 86 GLU A C 1
ATOM 688 O O . GLU A 1 86 ? 2.14566 41.61169 40.33830 1.000 15.65642 86 GLU A O 1
ATOM 694 N N . PHE A 1 87 ? 3.73041 40.24070 39.50661 1.000 16.41540 87 PHE A N 1
ATOM 695 C CA . PHE A 1 87 ? 4.79184 40.74102 40.38614 1.000 13.82300 87 PHE A CA 1
ATOM 696 C C . PHE A 1 87 ? 4.92571 42.26380 40.30447 1.000 16.03908 87 PHE A C 1
ATOM 697 O O . PHE A 1 87 ? 5.03237 42.94309 41.33551 1.000 16.97236 87 PHE A O 1
ATOM 705 N N . ALA A 1 88 ? 4.91310 42.83128 39.09157 1.000 15.61339 88 ALA A N 1
ATOM 706 C CA . ALA A 1 88 ? 5.05690 44.28477 38.98222 1.000 18.06077 88 ALA A CA 1
ATOM 707 C C . ALA A 1 88 ? 3.86916 45.01872 39.61084 1.000 17.60681 88 ALA A C 1
ATOM 708 O O . ALA A 1 88 ? 4.05466 46.04723 40.27371 1.000 16.74164 88 ALA A O 1
ATOM 710 N N . PHE A 1 89 ? 2.64442 44.51217 39.41344 1.000 13.61933 89 PHE A N 1
ATOM 711 C CA . PHE A 1 89 ? 1.47839 45.10173 40.07712 1.000 16.56537 89 PHE A CA 1
ATOM 712 C C . PHE A 1 89 ? 1.65682 45.07887 41.59210 1.000 18.67179 89 PHE A C 1
ATOM 713 O O . PHE A 1 89 ? 1.47302 46.09745 42.27054 1.000 18.46836 89 PHE A O 1
ATOM 721 N N . LEU A 1 90 ? 2.01303 43.90846 42.13412 1.000 17.10841 90 LEU A N 1
ATOM 722 C CA . LEU A 1 90 ? 2.23512 43.75942 43.57234 1.000 18.20073 90 LEU A CA 1
ATOM 723 C C . LEU A 1 90 ? 3.33194 44.69046 44.06292 1.000 20.68937 90 LEU A C 1
ATOM 724 O O . LEU A 1 90 ? 3.17234 45.38848 45.07277 1.000 22.39765 90 LEU A O 1
ATOM 729 N N . HIS A 1 91 ? 4.46025 44.70835 43.35730 1.000 21.88965 91 HIS A N 1
ATOM 730 C CA . HIS A 1 91 ? 5.59308 45.52361 43.78184 1.000 26.17592 91 HIS A CA 1
ATOM 731 C C . HIS A 1 91 ? 5.25680 47.00648 43.72892 1.000 28.13460 91 HIS A C 1
ATOM 732 O O . HIS A 1 91 ? 5.64228 47.76815 44.62281 1.000 25.35211 91 HIS A O 1
ATOM 739 N N . ASP A 1 92 ? 4.52773 47.43121 42.69675 1.000 25.95347 92 ASP A N 1
ATOM 740 C CA . ASP A 1 92 ? 4.19712 48.84454 42.55543 1.000 29.03373 92 ASP A CA 1
ATOM 741 C C . ASP A 1 92 ? 3.24218 49.30643 43.64841 1.000 30.87076 92 ASP A C 1
ATOM 742 O O . ASP A 1 92 ? 3.37117 50.42588 44.15879 1.000 32.75586 92 ASP A O 1
ATOM 747 N N . ASP A 1 93 ? 2.27641 48.46243 44.02023 1.000 27.98600 93 ASP A N 1
ATOM 748 C CA . ASP A 1 93 ? 1.35729 48.82542 45.09475 1.000 29.17589 93 ASP A CA 1
ATOM 749 C C . ASP A 1 93 ? 2.08179 48.91228 46.42860 1.000 36.08091 93 ASP A C 1
ATOM 750 O O . ASP A 1 93 ? 1.83965 49.83476 47.21775 1.000 32.98356 93 ASP A O 1
ATOM 755 N N . MET A 1 94 ? 2.97294 47.95897 46.69784 1.000 28.83089 94 MET A N 1
ATOM 756 C CA . MET A 1 94 ? 3.75156 48.00679 47.92847 1.000 32.02199 94 MET A CA 1
ATOM 757 C C . MET A 1 94 ? 4.66220 49.23077 47.95832 1.000 37.51925 94 MET A C 1
ATOM 758 O O . MET A 1 94 ? 4.81726 49.87269 49.00661 1.000 35.71394 94 MET A O 1
ATOM 763 N N . THR A 1 95 ? 5.25068 49.58683 46.80802 1.000 32.92311 95 THR A N 1
ATOM 764 C CA . THR A 1 95 ? 6.11133 50.76622 46.74181 1.000 38.71430 95 THR A CA 1
ATOM 765 C C . THR A 1 95 ? 5.30701 52.05276 46.91800 1.000 46.96112 95 THR A C 1
ATOM 766 O O . THR A 1 95 ? 5.77091 52.99519 47.57218 1.000 47.99925 95 THR A O 1
ATOM 770 N N . ASP A 1 96 ? 4.09772 52.11301 46.35439 1.000 39.74107 96 ASP A N 1
ATOM 771 C CA . ASP A 1 96 ? 3.22674 53.25462 46.62305 1.000 48.51580 96 ASP A CA 1
ATOM 772 C C . ASP A 1 96 ? 2.87483 53.32629 48.10357 1.000 54.59665 96 ASP A C 1
ATOM 773 O O . ASP A 1 96 ? 3.05245 54.36846 48.74690 1.000 55.04027 96 ASP A O 1
ATOM 778 N N . ALA A 1 97 ? 2.37949 52.21471 48.65973 1.000 45.07964 97 ALA A N 1
ATOM 779 C CA . ALA A 1 97 ? 2.00365 52.16560 50.07001 1.000 50.46709 97 ALA A CA 1
ATOM 780 C C . ALA A 1 97 ? 3.14204 52.62984 50.97059 1.000 57.24327 97 ALA A C 1
ATOM 781 O O . ALA A 1 97 ? 2.95457 53.49940 51.82959 1.000 62.69958 97 ALA A O 1
ATOM 783 N N . ALA A 1 98 ? 4.33272 52.05492 50.78923 1.000 53.67106 98 ALA A N 1
ATOM 784 C CA . ALA A 1 98 ? 5.48891 52.46717 51.57793 1.000 49.92845 98 ALA A CA 1
ATOM 785 C C . ALA A 1 98 ? 5.78023 53.95152 51.38336 1.000 59.47811 98 ALA A C 1
ATOM 786 O O . ALA A 1 98 ? 5.77066 54.73425 52.34113 1.000 64.95720 98 ALA A O 1
ATOM 788 N N . SER A 1 99 ? 6.02168 54.35805 50.14108 1.000 59.15812 99 SER A N 1
ATOM 789 C CA . SER A 1 99 ? 6.31564 55.74914 49.81467 1.000 57.20893 99 SER A CA 1
ATOM 790 C C . SER A 1 99 ? 5.04847 56.59846 49.76822 1.000 61.86870 99 SER A C 1
ATOM 791 O O . SER A 1 99 ? 4.72225 57.29781 50.72879 1.000 69.50158 99 SER A O 1
ATOM 794 N N . ALA A 1 120 ? 9.84327 43.53277 57.97826 1.000 60.15425 120 ALA A N 1
ATOM 795 C CA . ALA A 1 120 ? 10.29430 44.42386 56.91305 1.000 53.12045 120 ALA A CA 1
ATOM 796 C C . ALA A 1 120 ? 11.58725 43.91275 56.28590 1.000 52.72834 120 ALA A C 1
ATOM 797 O O . ALA A 1 120 ? 11.73572 43.91512 55.06286 1.000 56.01811 120 ALA A O 1
ATOM 799 N N . ARG A 1 121 ? 12.52770 43.48233 57.12957 1.000 54.00976 121 ARG A N 1
ATOM 800 C CA . ARG A 1 121 ? 13.77822 42.93489 56.61336 1.000 52.08735 121 ARG A CA 1
ATOM 801 C C . ARG A 1 121 ? 13.54092 41.60882 55.90442 1.000 51.60178 121 ARG A C 1
ATOM 802 O O . ARG A 1 121 ? 14.09186 41.36781 54.82320 1.000 46.20305 121 ARG A O 1
ATOM 804 N N . SER A 1 122 ? 12.71850 40.73781 56.49450 1.000 52.78004 122 SER A N 1
ATOM 805 C CA . SER A 1 122 ? 12.45298 39.44569 55.87067 1.000 51.58771 122 SER A CA 1
ATOM 806 C C . SER A 1 122 ? 11.56230 39.58178 54.63738 1.000 51.37440 122 SER A C 1
ATOM 807 O O . SER A 1 122 ? 11.64628 38.75313 53.72330 1.000 45.33170 122 SER A O 1
ATOM 810 N N . SER A 1 123 ? 10.71792 40.61639 54.57820 1.000 47.03772 123 SER A N 1
ATOM 811 C CA . SER A 1 123 ? 9.90086 40.80895 53.38277 1.000 44.64054 123 SER A CA 1
ATOM 812 C C . SER A 1 123 ? 10.74397 41.30989 52.21211 1.000 44.20025 123 SER A C 1
ATOM 813 O O . SER A 1 123 ? 10.53034 40.88904 51.06895 1.000 37.06545 123 SER A O 1
ATOM 816 N N . ALA A 1 124 ? 11.70869 42.20275 52.47364 1.000 38.80784 124 ALA A N 1
ATOM 817 C CA . ALA A 1 124 ? 12.60340 42.65832 51.41024 1.000 40.19892 124 ALA A CA 1
ATOM 818 C C . ALA A 1 124 ? 13.54591 41.54366 50.96644 1.000 42.43058 124 ALA A C 1
ATOM 819 O O . ALA A 1 124 ? 13.88728 41.44490 49.78212 1.000 32.98901 124 ALA A O 1
ATOM 821 N N . SER A 1 125 ? 13.98917 40.70242 51.90412 1.000 36.48075 125 SER A N 1
ATOM 822 C CA . SER A 1 125 ? 14.75157 39.51932 51.52121 1.000 39.31649 125 SER A CA 1
ATOM 823 C C . SER A 1 125 ? 13.87125 38.54004 50.74965 1.000 35.17300 125 SER A C 1
ATOM 824 O O . SER A 1 125 ? 14.31885 37.91047 49.78246 1.000 31.11224 125 SER A O 1
ATOM 827 N N . GLY A 1 126 ? 12.60958 38.41172 51.15278 1.000 32.22250 126 GLY A N 1
ATOM 828 C CA . GLY A 1 126 ? 11.70505 37.54933 50.41999 1.000 32.13689 126 GLY A CA 1
ATOM 829 C C . GLY A 1 126 ? 11.48110 38.04265 49.00762 1.000 27.16354 126 GLY A C 1
ATOM 830 O O . GLY A 1 126 ? 11.39748 37.24867 48.06741 1.000 27.44966 126 GLY A O 1
ATOM 831 N N . LYS A 1 127 ? 11.40822 39.36170 48.83535 1.000 26.98296 127 LYS A N 1
ATOM 832 C CA . LYS A 1 127 ? 11.18490 39.91281 47.50675 1.000 31.32203 127 LYS A CA 1
ATOM 833 C C . LYS A 1 127 ? 12.38323 39.67508 46.59064 1.000 30.91595 127 LYS A C 1
ATOM 834 O O . LYS A 1 127 ? 12.20870 39.44730 45.38718 1.000 24.58508 127 LYS A O 1
ATOM 840 N N . GLN A 1 128 ? 13.60190 39.70004 47.12917 1.000 24.89664 128 GLN A N 1
ATOM 841 C CA . GLN A 1 128 ? 14.74526 39.38290 46.28387 1.000 23.98087 128 GLN A CA 1
ATOM 842 C C . GLN A 1 128 ? 14.81432 37.89318 45.95726 1.000 20.93138 128 GLN A C 1
ATOM 843 O O . GLN A 1 128 ? 15.27713 37.53055 44.86769 1.000 20.83739 128 GLN A O 1
ATOM 849 N N . GLN A 1 129 ? 14.36970 37.01993 46.87218 1.000 20.63270 129 GLN A N 1
ATOM 850 C CA . GLN A 1 129 ? 14.25692 35.59808 46.53306 1.000 21.29478 129 GLN A CA 1
ATOM 851 C C . GLN A 1 129 ? 13.25925 35.39068 45.39858 1.000 22.68364 129 GLN A C 1
ATOM 852 O O . GLN A 1 129 ? 13.47730 34.57290 44.49727 1.000 20.05709 129 GLN A O 1
ATOM 858 N N . MET A 1 130 ? 12.15354 36.12657 45.43321 1.000 18.73267 130 MET A N 1
ATOM 859 C CA . MET A 1 130 ? 11.14287 35.99652 44.39885 1.000 23.64802 130 MET A CA 1
ATOM 860 C C . MET A 1 130 ? 11.65795 36.52878 43.06627 1.000 16.16396 130 MET A C 1
ATOM 861 O O . MET A 1 130 ? 11.44950 35.90495 42.01355 1.000 18.50866 130 MET A O 1
ATOM 866 N N . GLN A 1 131 ? 12.38394 37.65029 43.09153 1.000 16.94441 131 GLN A N 1
ATOM 867 C CA . GLN A 1 131 ? 13.00171 38.15407 41.86781 1.000 20.39312 131 GLN A CA 1
ATOM 868 C C . GLN A 1 131 ? 14.01667 37.16954 41.30234 1.000 17.10866 131 GLN A C 1
ATOM 869 O O . GLN A 1 131 ? 14.08543 36.97492 40.08176 1.000 14.16521 131 GLN A O 1
ATOM 875 N N . ALA A 1 132 ? 14.84159 36.56989 42.16970 1.000 19.14755 132 ALA A N 1
ATOM 876 C CA . ALA A 1 132 ? 15.87330 35.64835 41.69899 1.000 19.08183 132 ALA A CA 1
ATOM 877 C C . ALA A 1 132 ? 15.26151 34.40649 41.07044 1.000 15.69149 132 ALA A C 1
ATOM 878 O O . ALA A 1 132 ? 15.78066 33.88950 40.07441 1.000 14.86779 132 ALA A O 1
ATOM 880 N N . LYS A 1 133 ? 14.19603 33.88354 41.67574 1.000 16.79567 133 LYS A N 1
ATOM 881 C CA . LYS A 1 133 ? 13.51477 32.72248 41.11341 1.000 22.95217 133 LYS A CA 1
ATOM 882 C C . LYS A 1 133 ? 12.94969 33.04406 39.73347 1.000 16.38286 133 LYS A C 1
ATOM 883 O O . LYS A 1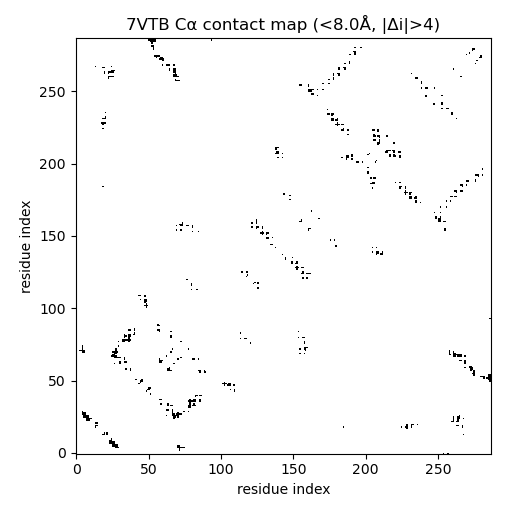 133 ? 13.03480 32.22528 38.80598 1.000 13.60030 133 LYS A O 1
ATOM 889 N N . LEU A 1 134 ? 12.38321 34.24120 39.57367 1.000 16.49573 134 LEU A N 1
ATOM 890 C CA . LEU A 1 134 ? 11.86153 34.64288 38.27299 1.000 14.65312 134 LEU A CA 1
ATOM 891 C C . LEU A 1 134 ? 12.98738 34.80451 37.26346 1.000 14.81609 134 LEU A C 1
ATOM 892 O O . LEU A 1 134 ? 12.87965 34.34727 36.12416 1.000 13.05543 134 LEU A O 1
ATOM 897 N N . LEU A 1 135 ? 14.08443 35.44017 37.67608 1.000 15.89336 135 LEU A N 1
ATOM 898 C CA . LEU A 1 135 ? 15.22303 35.61508 36.78853 1.000 17.60743 135 LEU A CA 1
ATOM 899 C C . LEU A 1 135 ? 15.75741 34.27274 36.30153 1.000 15.93804 135 LEU A C 1
ATOM 900 O O . LEU A 1 135 ? 16.09015 34.11328 35.11567 1.000 14.19416 135 LEU A O 1
ATOM 905 N N . LEU A 1 136 ? 15.84266 33.29400 37.20071 1.000 13.55296 136 LEU A N 1
ATOM 906 C CA . LEU A 1 136 ? 16.29055 31.96041 36.79505 1.000 15.81163 136 LEU A CA 1
ATOM 907 C C . LEU A 1 136 ? 15.34663 31.34433 35.77053 1.000 15.38660 136 LEU A C 1
ATOM 908 O O . LEU A 1 136 ? 15.78851 30.71669 34.80051 1.000 13.64410 136 LEU A O 1
ATOM 913 N N . GLU A 1 137 ? 14.03971 31.49304 35.97588 1.000 14.04043 137 GLU A N 1
ATOM 914 C CA . GLU A 1 137 ? 13.09889 30.93876 35.00335 1.000 16.08704 137 GLU A CA 1
ATOM 915 C C . GLU A 1 137 ? 13.24068 31.63061 33.65028 1.000 17.77689 137 GLU A C 1
ATOM 916 O O . GLU A 1 137 ? 13.23802 30.97042 32.60273 1.000 17.77969 137 GLU A O 1
ATOM 922 N N . MET A 1 138 ? 13.37273 32.96149 33.65106 1.000 13.32766 138 MET A N 1
ATOM 923 C CA . MET A 1 138 ? 13.52706 33.68837 32.39307 1.000 12.53428 138 MET A CA 1
ATOM 924 C C . MET A 1 138 ? 14.81156 33.28817 31.68181 1.000 15.05197 138 MET A C 1
ATOM 925 O O . MET A 1 138 ? 14.81331 33.06548 30.46506 1.000 14.10534 138 MET A O 1
ATOM 930 N N . LEU A 1 139 ? 15.92936 33.21400 32.42869 1.000 12.88684 139 LEU A N 1
ATOM 931 C CA . LEU A 1 139 ? 17.19677 32.80790 31.83129 1.000 14.09362 139 LEU A CA 1
ATOM 932 C C . LEU A 1 139 ? 17.11237 31.41155 31.23099 1.000 14.69735 139 LEU A C 1
ATOM 933 O O . LEU A 1 139 ? 17.76969 31.13783 30.22138 1.000 14.07840 139 LEU A O 1
ATOM 938 N N . SER A 1 140 ? 16.33830 30.51193 31.84640 1.000 14.67384 140 SER A N 1
ATOM 939 C CA . SER A 1 140 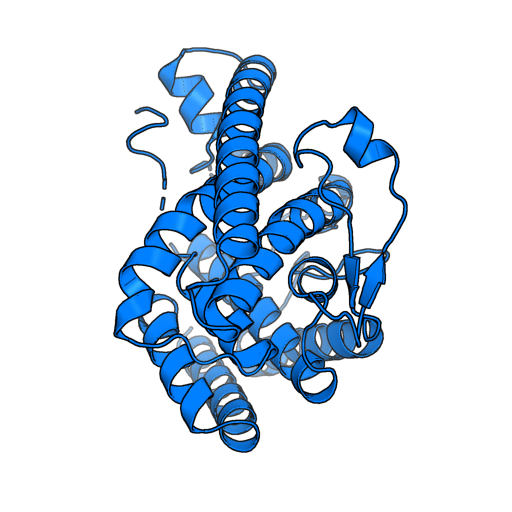? 16.21046 29.16725 31.30426 1.000 19.38662 140 SER A CA 1
ATOM 940 C C . SER A 1 140 ? 15.42766 29.16272 29.99736 1.000 23.64176 140 SER A C 1
ATOM 941 O O . SER A 1 140 ? 15.58372 28.23781 29.19308 1.000 19.98936 140 SER A O 1
ATOM 944 N N . ILE A 1 141 ? 14.61375 30.18438 29.75802 1.000 14.22682 141 ILE A N 1
ATOM 945 C CA . ILE A 1 141 ? 13.83200 30.25952 28.52835 1.000 15.39614 141 ILE A CA 1
ATOM 946 C C . ILE A 1 141 ? 14.60067 30.96118 27.41548 1.000 18.19292 141 ILE A C 1
ATOM 947 O O . ILE A 1 141 ? 14.57520 30.51383 26.26933 1.000 19.11264 141 ILE A O 1
ATOM 952 N N . ASP A 1 142 ? 15.31127 32.05018 27.73321 1.000 14.00124 142 ASP A N 1
ATOM 953 C CA . ASP A 1 142 ? 15.90113 32.90724 26.70308 1.000 16.44702 142 ASP A CA 1
ATOM 954 C C . ASP A 1 142 ? 16.97913 33.75870 27.37242 1.000 14.42600 142 ASP A C 1
ATOM 955 O O . ASP A 1 142 ? 16.66531 34.78748 27.97593 1.000 15.42779 142 ASP A O 1
ATOM 960 N N . ARG A 1 143 ? 18.23677 33.34225 27.23808 1.000 15.80033 143 ARG A N 1
ATOM 961 C CA . ARG A 1 143 ? 19.30682 34.03782 27.94683 1.000 16.48521 143 ARG A CA 1
ATOM 962 C C . ARG A 1 143 ? 19.47703 35.45896 27.44473 1.000 16.95943 143 ARG A C 1
ATOM 963 O O . ARG A 1 143 ? 19.51974 36.40396 28.24134 1.000 16.00326 143 ARG A O 1
ATOM 971 N N . GLU A 1 144 ? 19.62705 35.62617 26.12865 1.000 15.53270 144 GLU A N 1
ATOM 972 C CA . GLU A 1 144 ? 19.95610 36.94534 25.60533 1.000 24.11746 144 GLU A CA 1
ATOM 973 C C . GLU A 1 144 ? 18.80722 37.92050 25.79177 1.000 20.99619 144 GLU A C 1
ATOM 974 O O . GLU A 1 144 ? 19.02970 39.07528 26.15639 1.000 17.27480 144 GLU A O 1
ATOM 980 N N . ARG A 1 145 ? 17.57223 37.49012 25.54689 1.000 16.46248 145 ARG A N 1
ATOM 981 C CA . ARG A 1 145 ? 16.48407 38.44581 25.73156 1.000 16.91465 145 ARG A CA 1
ATOM 982 C C . ARG A 1 145 ? 16.21812 38.72689 27.20588 1.000 15.33401 145 ARG A C 1
ATOM 983 O O . ARG A 1 145 ? 15.83303 39.84891 27.55784 1.000 15.01869 145 ARG A O 1
ATOM 991 N N . THR A 1 146 ? 16.46617 37.76001 28.09273 1.000 15.50737 146 THR A N 1
ATOM 992 C CA . THR A 1 146 ? 16.40094 38.07321 29.52290 1.000 13.49069 146 THR A CA 1
ATOM 993 C C . THR A 1 146 ? 17.36241 39.20266 29.89703 1.000 14.80732 146 THR A C 1
ATOM 994 O O . THR A 1 146 ? 17.01404 40.08426 30.69282 1.000 14.60171 146 THR A O 1
ATOM 998 N N . MET A 1 147 ? 18.58215 39.19418 29.34501 1.000 14.04738 147 MET A N 1
ATOM 999 C CA . MET A 1 147 ? 19.53382 40.25282 29.68218 1.000 13.65610 147 MET A CA 1
ATOM 1000 C C . MET A 1 147 ? 19.07589 41.60668 29.16218 1.000 15.13663 147 MET A C 1
ATOM 1001 O O . MET A 1 147 ? 19.27450 42.62320 29.83167 1.000 17.04071 147 MET A O 1
ATOM 1006 N N . VAL A 1 148 ? 18.48434 41.64895 27.96595 1.000 14.74906 148 VAL A N 1
ATOM 1007 C CA . VAL A 1 148 ? 17.91219 42.91196 27.49240 1.000 16.34042 148 VAL A CA 1
ATOM 1008 C C . VAL A 1 148 ? 16.80105 43.35820 28.42439 1.000 17.44540 148 VAL A C 1
ATOM 1009 O O . VAL A 1 148 ? 16.68208 44.54020 28.77096 1.000 15.95633 148 VAL A O 1
ATOM 1013 N N . THR A 1 149 ? 15.96093 42.41641 28.83393 1.000 16.49916 149 THR A N 1
ATOM 1014 C CA . THR A 1 149 ? 14.78755 42.75867 29.61911 1.000 15.43359 149 THR A CA 1
ATOM 1015 C C . THR A 1 149 ? 15.16953 43.26420 30.99946 1.000 20.33697 149 THR A C 1
ATOM 1016 O O . THR A 1 149 ? 14.60641 44.25443 31.47788 1.000 17.86525 149 THR A O 1
ATOM 1020 N N . ILE A 1 150 ? 16.13454 42.61819 31.65256 1.000 17.83241 150 ILE A N 1
ATOM 1021 C CA . ILE A 1 150 ? 16.41546 43.03730 33.02203 1.000 20.01892 150 ILE A CA 1
ATOM 1022 C C . ILE A 1 150 ? 17.20857 44.33596 33.05458 1.000 18.99691 150 ILE A C 1
ATOM 1023 O O . ILE A 1 150 ? 17.10185 45.08956 34.02274 1.000 16.24706 150 ILE A O 1
ATOM 1028 N N . LYS A 1 151 ? 17.98844 44.63919 32.01482 1.000 18.46109 151 LYS A N 1
ATOM 1029 C CA . LYS A 1 151 ? 18.58418 45.97254 31.92866 1.000 18.33660 151 LYS A CA 1
ATOM 1030 C C . LYS A 1 151 ? 17.51173 47.04311 31.77209 1.000 25.90972 151 LYS A C 1
ATOM 1031 O O . LYS A 1 151 ? 17.63489 48.14319 32.32637 1.000 22.40639 151 LYS A O 1
ATOM 1037 N N . ALA A 1 152 ? 16.45462 46.74194 31.00963 1.000 20.76350 152 ALA A N 1
ATOM 1038 C CA . ALA A 1 152 ? 15.31454 47.65158 30.93072 1.000 21.87718 152 ALA A CA 1
ATOM 1039 C C . ALA A 1 152 ? 14.58897 47.74402 32.26541 1.000 18.16296 152 ALA A C 1
ATOM 1040 O O . ALA A 1 152 ? 14.10368 48.81887 32.63882 1.000 22.65894 152 ALA A O 1
ATOM 1042 N N . TRP A 1 153 ? 14.51636 46.63805 33.00776 1.000 17.23343 153 TRP A N 1
ATOM 1043 C CA . TRP A 1 153 ? 13.77980 46.60655 34.26688 1.000 17.73395 153 TRP A CA 1
ATOM 1044 C C . TRP A 1 153 ? 14.55027 47.16422 35.45977 1.000 32.21152 153 TRP A C 1
ATOM 1045 O O . TRP A 1 153 ? 13.96858 47.26548 36.54602 1.000 34.96070 153 TRP A O 1
ATOM 1056 N N . ALA A 1 154 ? 15.82919 47.50363 35.29719 1.000 23.05457 154 ALA A N 1
ATOM 1057 C CA . ALA A 1 154 ? 16.69870 47.78916 36.44066 1.000 34.77031 154 ALA A CA 1
ATOM 1058 C C . ALA A 1 154 ? 16.08370 48.80312 37.40904 1.000 42.29873 154 ALA A C 1
ATOM 1059 O O . ALA A 1 154 ? 15.87811 48.50138 38.58967 1.000 45.28309 154 ALA A O 1
ATOM 1061 N N . ASP A 1 155 ? 15.78289 50.01315 36.92580 1.000 44.87312 155 ASP A N 1
ATOM 1062 C CA . ASP A 1 155 ? 15.20060 51.04279 37.78981 1.000 47.09968 155 ASP A CA 1
ATOM 1063 C C . ASP A 1 155 ? 14.00050 50.51502 38.57318 1.000 48.08522 155 ASP A C 1
ATOM 1064 O O . ASP A 1 155 ? 13.89056 50.73054 39.78639 1.000 41.74074 155 ASP A O 1
ATOM 1069 N N . PHE A 1 156 ? 13.09264 49.81353 37.88752 1.000 42.35835 156 PHE A N 1
ATOM 1070 C CA . PHE A 1 156 ? 11.86369 49.34149 38.52334 1.000 47.71169 156 PHE A CA 1
ATOM 1071 C C . PHE A 1 156 ? 12.14459 48.37341 39.66958 1.000 47.61764 156 PHE A C 1
ATOM 1072 O O . PHE A 1 156 ? 11.50434 48.45046 40.72444 1.000 45.30232 156 PHE A O 1
ATOM 1080 N N . MET A 1 157 ? 13.08221 47.44924 39.48186 1.000 48.09977 157 MET A N 1
ATOM 1081 C CA . MET A 1 157 ? 13.32652 46.41310 40.47969 1.000 43.50417 157 MET A CA 1
ATOM 1082 C C . MET A 1 157 ? 13.88715 46.99300 41.78588 1.000 52.57462 157 MET A C 1
ATOM 1083 O O . MET A 1 157 ? 13.84201 46.34894 42.84122 1.000 50.51034 157 MET A O 1
ATOM 1085 N N . ASP A 1 173 ? 1.41815 70.83661 38.15094 1.000 61.81732 173 ASP A N 1
ATOM 1086 C CA . ASP A 1 173 ? 0.73920 72.09549 37.86788 1.000 65.16155 173 ASP A CA 1
ATOM 1087 C C . ASP A 1 173 ? -0.11028 71.99051 36.60948 1.000 59.77855 173 ASP A C 1
ATOM 1088 O O . ASP A 1 173 ? -1.16040 72.62583 36.50452 1.000 58.49783 173 ASP A O 1
ATOM 1093 N N . GLU A 1 174 ? 0.36097 71.19145 35.65359 1.000 58.39638 174 GLU A N 1
ATOM 1094 C CA . GLU A 1 174 ? -0.27769 71.07745 34.35123 1.000 49.54039 174 GLU A CA 1
ATOM 1095 C C . GLU A 1 174 ? -0.06633 69.66641 33.82268 1.000 48.39365 174 GLU A C 1
ATOM 1096 O O . GLU A 1 174 ? 0.72530 68.89120 34.36254 1.000 49.14778 174 GLU A O 1
ATOM 1098 N N . TYR A 1 175 ? -0.79103 69.33792 32.74971 1.000 49.27339 175 TYR A N 1
ATOM 1099 C CA . TYR A 1 175 ? -0.65187 68.02471 32.13250 1.000 44.00221 175 TYR A CA 1
ATOM 1100 C C . TYR A 1 175 ? 0.64669 67.88841 31.34618 1.000 53.24712 175 TYR A C 1
ATOM 1101 O O . TYR A 1 175 ? 1.07837 66.76123 31.08195 1.000 52.77541 175 TYR A O 1
ATOM 1103 N N . ILE A 1 176 ? 1.28337 68.99790 30.97871 1.000 54.64821 176 ILE A N 1
ATOM 1104 C CA . ILE A 1 176 ? 2.53672 68.95829 30.22163 1.000 56.61658 176 ILE A CA 1
ATOM 1105 C C . ILE A 1 176 ? 3.69301 68.47861 31.10040 1.000 54.62278 176 ILE A C 1
ATOM 1106 O O . ILE A 1 176 ? 4.49052 67.65016 30.63856 1.000 56.49755 176 ILE A O 1
ATOM 1111 N N . PRO A 1 177 ? 3.85169 68.95637 32.34583 1.000 54.58266 177 PRO A N 1
ATOM 1112 C CA . PRO A 1 177 ? 4.90002 68.36148 33.19767 1.000 57.83941 177 PRO A CA 1
ATOM 1113 C C . PRO A 1 177 ? 4.54913 66.96953 33.68736 1.000 50.12326 177 PRO A C 1
ATOM 1114 O O . PRO A 1 177 ? 5.42805 66.10259 33.74976 1.000 52.54590 177 PRO A O 1
ATOM 1118 N N . TYR A 1 178 ? 3.29031 66.73385 34.05440 1.000 62.83399 178 TYR A N 1
ATOM 1119 C CA . TYR A 1 178 ? 2.83748 65.38344 34.36533 1.000 53.86257 178 TYR A CA 1
ATOM 1120 C C . TYR A 1 178 ? 3.06347 64.47206 33.16426 1.000 42.68657 178 TYR A C 1
ATOM 1121 O O . TYR A 1 178 ? 2.79353 64.84797 32.02174 1.000 46.79222 178 TYR A O 1
ATOM 1130 N N . ARG A 1 179 ? 3.57551 63.27408 33.42216 1.000 50.03166 179 ARG A N 1
ATOM 1131 C CA . ARG A 1 179 ? 3.85279 62.32414 32.34514 1.000 48.24830 179 ARG A CA 1
ATOM 1132 C C . ARG A 1 179 ? 4.12545 60.92423 32.89614 1.000 60.00338 179 ARG A C 1
ATOM 1133 O O . ARG A 1 179 ? 4.24904 59.95937 32.14009 1.000 62.41547 179 ARG A O 1
ATOM 1135 N N . ASP A 1 182 ? 9.82485 57.51280 35.94619 1.000 57.13876 182 ASP A N 1
ATOM 1136 C CA . ASP A 1 182 ? 9.66984 56.15020 36.44891 1.000 57.20204 182 ASP A CA 1
ATOM 1137 C C . ASP A 1 182 ? 9.86209 55.14330 35.31181 1.000 60.37749 182 ASP A C 1
ATOM 1138 O O . ASP A 1 182 ? 10.24079 53.99281 35.53886 1.000 50.96167 182 ASP A O 1
ATOM 1143 N N . CYS A 1 183 ? 9.56254 55.58902 34.08811 1.000 61.36484 183 CYS A N 1
ATOM 1144 C CA . CYS A 1 183 ? 9.86554 54.83801 32.86711 1.000 52.99848 183 CYS A CA 1
ATOM 1145 C C . CYS A 1 183 ? 9.08238 53.52445 32.79248 1.000 39.95792 183 CYS A C 1
ATOM 1146 O O . CYS A 1 183 ? 9.64358 52.47338 32.49232 1.000 42.03667 183 CYS A O 1
ATOM 1149 N N . GLY A 1 184 ? 7.76893 53.59799 33.04421 1.000 49.13659 184 GLY A N 1
ATOM 1150 C CA . GLY A 1 184 ? 6.88529 52.44512 32.87415 1.000 45.53213 184 GLY A CA 1
ATOM 1151 C C . GLY A 1 184 ? 6.91629 51.86094 31.47676 1.000 36.26226 184 GLY A C 1
ATOM 1152 O O . GLY A 1 184 ? 6.60407 50.67240 31.29278 1.000 30.92050 184 GLY A O 1
ATOM 1153 N N A GLU A 1 185 ? 7.29203 52.67899 30.48746 0.440 27.62594 185 GLU A N 1
ATOM 1154 N N B GLU A 1 185 ? 7.25915 52.67196 30.48006 0.560 27.60493 185 GLU A N 1
ATOM 1155 C CA A GLU A 1 185 ? 7.55198 52.19773 29.13650 0.440 25.83104 185 GLU A CA 1
ATOM 1156 C CA B GLU A 1 185 ? 7.51804 52.11829 29.16322 0.560 25.84530 185 GLU A CA 1
ATOM 1157 C C A GLU A 1 185 ? 8.72428 51.22076 29.11346 0.440 24.34866 185 GLU A C 1
ATOM 1158 C C B GLU A 1 185 ? 8.64957 51.10407 29.21378 0.560 24.25396 185 GLU A C 1
ATOM 1159 O O A GLU A 1 185 ? 8.79305 50.35758 28.23266 0.440 21.62839 185 GLU A O 1
ATOM 1160 O O B GLU A 1 185 ? 8.62607 50.11623 28.47659 0.560 21.06238 185 GLU A O 1
ATOM 1171 N N . LYS A 1 186 ? 9.64084 51.32121 30.08441 1.000 22.94021 186 LYS A N 1
ATOM 1172 C CA . LYS A 1 186 ? 10.77433 50.40100 30.13702 1.000 23.88595 186 LYS A CA 1
ATOM 1173 C C . LYS A 1 186 ? 10.35832 49.03337 30.66170 1.000 16.85765 186 LYS A C 1
ATOM 1174 O O . LYS A 1 186 ? 10.84756 48.01281 30.16771 1.000 18.23807 186 LYS A O 1
ATOM 1180 N N . PHE A 1 187 ? 9.47966 48.97936 31.66914 1.000 16.40681 187 PHE A N 1
ATOM 1181 C CA . PHE A 1 187 ? 8.98504 47.67650 32.10357 1.000 16.83230 187 PHE A CA 1
ATOM 1182 C C . PHE A 1 187 ? 8.29636 46.94900 30.95686 1.000 17.78757 187 PHE A C 1
ATOM 1183 O O . PHE A 1 187 ? 8.57526 45.77337 30.69290 1.000 13.13622 187 PHE A O 1
ATOM 1191 N N . TRP A 1 188 ? 7.39872 47.64565 30.25649 1.000 15.57521 188 TRP A N 1
ATOM 1192 C CA . TRP A 1 188 ? 6.62681 47.02027 29.19284 1.000 17.26971 188 TRP A CA 1
ATOM 1193 C C . TRP A 1 188 ? 7.51104 46.66017 28.00710 1.000 14.21721 188 TRP A C 1
ATOM 1194 O O . TRP A 1 188 ? 7.36261 45.58010 27.42479 1.000 11.76452 188 TRP A O 1
ATOM 1205 N N . PHE A 1 189 ? 8.45247 47.53469 27.64290 1.000 12.53814 189 PHE A N 1
ATOM 1206 C CA . PHE A 1 189 ? 9.41262 47.15901 26.60715 1.000 16.03778 189 PHE A CA 1
ATOM 1207 C C . PHE A 1 189 ? 10.09988 45.84148 26.95648 1.000 12.59420 189 PHE A C 1
ATOM 1208 O O . PHE A 1 189 ? 10.19707 44.93694 26.11974 1.000 13.31237 189 PHE A O 1
ATOM 1216 N N . GLY A 1 190 ? 10.61384 45.73773 28.18537 1.000 12.65525 190 GLY A N 1
ATOM 1217 C CA . GLY A 1 190 ? 11.27016 44.50907 28.60869 1.000 13.04986 190 GLY A CA 1
ATOM 1218 C C . GLY A 1 190 ? 10.35079 43.30061 28.56322 1.000 12.97223 190 GLY A C 1
ATOM 1219 O O . GLY A 1 190 ? 10.76033 42.20868 28.15408 1.000 14.26119 190 GLY A O 1
ATOM 1220 N N . LEU A 1 191 ? 9.09287 43.47996 28.96259 1.000 14.63860 191 LEU A N 1
ATOM 1221 C CA . LEU A 1 191 ? 8.18005 42.33961 29.04160 1.000 13.72133 191 LEU A CA 1
ATOM 1222 C C . LEU A 1 191 ? 7.74349 41.86579 27.65394 1.000 12.74833 191 LEU A C 1
ATOM 1223 O O . LEU A 1 191 ? 7.72805 40.65440 27.38559 1.000 13.74376 191 LEU A O 1
ATOM 1228 N N . VAL A 1 192 ? 7.38895 42.80056 26.76743 1.000 12.49929 192 VAL A N 1
ATOM 1229 C CA . VAL A 1 192 ? 6.94077 42.44227 25.41981 1.000 10.38399 192 VAL A CA 1
ATOM 1230 C C . VAL A 1 192 ? 8.06727 41.79158 24.62199 1.000 10.91058 192 VAL A C 1
ATOM 1231 O O . VAL A 1 192 ? 7.85189 40.77488 23.94891 1.000 15.44713 192 VAL A O 1
ATOM 1235 N N . THR A 1 193 ? 9.27899 42.37326 24.65067 1.000 12.75246 193 THR A N 1
ATOM 1236 C CA . THR A 1 193 ? 10.36091 41.79465 23.85273 1.000 12.39724 193 THR A CA 1
ATOM 1237 C C . THR A 1 193 ? 10.69471 40.38572 24.32808 1.000 12.84603 193 THR A C 1
ATOM 1238 O O . THR A 1 193 ? 10.98124 39.50364 23.51093 1.000 12.64442 193 THR A O 1
ATOM 1242 N N . PHE A 1 194 ? 10.63066 40.14477 25.64188 1.000 12.31795 194 PHE A N 1
ATOM 1243 C CA . PHE A 1 194 ? 10.80847 38.78528 26.15159 1.000 14.25840 194 PHE A CA 1
ATOM 1244 C C . PHE A 1 194 ? 9.63727 37.88923 25.74518 1.000 14.37506 194 PHE A C 1
ATOM 1245 O O . PHE A 1 194 ? 9.83506 36.76548 25.26390 1.000 11.39661 194 PHE A O 1
ATOM 1253 N N . ALA A 1 195 ? 8.40723 38.37554 25.95969 1.000 12.04969 195 ALA A N 1
ATOM 1254 C CA . ALA A 1 195 ? 7.20520 37.59061 25.69883 1.000 15.86471 195 ALA A CA 1
ATOM 1255 C C . ALA A 1 195 ? 7.13689 37.10326 24.25890 1.000 13.50495 195 ALA A C 1
ATOM 1256 O O . ALA A 1 195 ? 6.65593 35.99311 23.99966 1.000 12.24180 195 ALA A O 1
ATOM 1258 N N . MET A 1 196 ? 7.56214 37.93015 23.30071 1.000 9.25549 196 MET A N 1
ATOM 1259 C CA . MET A 1 196 ? 7.45007 37.55533 21.90129 1.000 13.14582 196 MET A CA 1
ATOM 1260 C C . MET A 1 196 ? 8.78614 37.24968 21.24820 1.000 13.42841 196 MET A C 1
ATOM 1261 O O . MET A 1 196 ? 8.82155 37.06015 20.03601 1.000 13.83571 196 MET A O 1
ATOM 1266 N N . ALA A 1 197 ? 9.86164 37.12545 22.02970 1.000 12.48841 197 ALA A N 1
ATOM 1267 C CA . ALA A 1 197 ? 11.19005 36.77197 21.52128 1.000 13.64275 197 ALA A CA 1
ATOM 1268 C C . ALA A 1 197 ? 11.60343 37.72914 20.40463 1.000 17.36928 197 ALA A C 1
ATOM 1269 O O . ALA A 1 197 ? 11.98319 37.32470 19.30728 1.000 15.51952 197 ALA A O 1
ATOM 1271 N N . LEU A 1 198 ? 11.51457 39.02014 20.70182 1.000 14.65284 198 LEU A N 1
ATOM 1272 C CA . LEU A 1 198 ? 11.88112 40.08690 19.78385 1.000 14.44374 198 LEU A CA 1
ATOM 1273 C C . LEU A 1 198 ? 13.26214 40.62602 20.12495 1.000 19.16976 198 LEU A C 1
ATOM 1274 O O . LEU A 1 198 ? 13.61676 40.75556 21.30203 1.000 17.38164 198 LEU A O 1
ATOM 1279 N N . SER A 1 199 ? 14.02538 40.97260 19.08971 1.000 17.82493 199 SER A N 1
ATOM 1280 C CA . SER A 1 199 ? 15.31446 41.64310 19.25041 1.000 17.64872 199 SER A CA 1
ATOM 1281 C C . SER A 1 199 ? 15.27781 42.91233 18.40799 1.000 18.12135 199 SER A C 1
ATOM 1282 O O . SER A 1 199 ? 15.25243 42.83436 17.18051 1.000 17.73133 199 SER A O 1
ATOM 1285 N N . ILE A 1 200 ? 15.21538 44.07122 19.06068 1.000 16.95504 200 ILE A N 1
ATOM 1286 C CA . ILE A 1 200 ? 15.20482 45.34979 18.35360 1.000 20.63055 200 ILE A CA 1
ATOM 1287 C C . ILE A 1 200 ? 16.63827 45.68080 17.96624 1.000 21.43276 200 ILE A C 1
ATOM 1288 O O . ILE A 1 200 ? 17.49811 45.79981 18.85186 1.000 20.86759 200 ILE A O 1
ATOM 1293 N N . PRO A 1 201 ? 16.94183 45.84194 16.67926 1.000 19.74573 201 PRO A N 1
ATOM 1294 C CA . PRO A 1 201 ? 18.29861 46.25930 16.29517 1.000 23.63359 201 PRO A CA 1
ATOM 1295 C C . PRO A 1 201 ? 18.67958 47.56186 16.98735 1.000 24.00175 201 PRO A C 1
ATOM 1296 O O . PRO A 1 201 ? 17.85609 48.46909 17.13500 1.000 18.01505 201 PRO A O 1
ATOM 1300 N N . GLU A 1 202 ? 19.94451 47.64309 17.42972 1.000 17.21199 202 GLU A N 1
ATOM 1301 C CA . GLU A 1 202 ? 20.40671 48.82600 18.15278 1.000 21.04215 202 GLU A CA 1
ATOM 1302 C C . GLU A 1 202 ? 20.17722 50.10585 17.35211 1.000 22.06340 202 GLU A C 1
ATOM 1303 O O . GLU A 1 202 ? 19.88633 51.15909 17.92836 1.000 21.45443 202 GLU A O 1
ATOM 1309 N N . GLN A 1 203 ? 20.31328 50.04153 16.02674 1.000 24.04500 203 GLN A N 1
ATOM 1310 C CA . GLN A 1 203 ? 20.20100 51.24078 15.20283 1.000 25.30605 203 GLN A CA 1
ATOM 1311 C C . GLN A 1 203 ? 18.75571 51.69956 15.01762 1.000 25.67514 203 GLN A C 1
ATOM 1312 O O . GLN A 1 203 ? 18.53151 52.82466 14.55400 1.000 25.79062 203 GLN A O 1
ATOM 1318 N N . GLU A 1 204 ? 17.77595 50.86392 15.37293 1.000 19.48684 204 GLU A N 1
ATOM 1319 C CA . GLU A 1 204 ? 16.36555 51.23147 15.31867 1.000 20.64303 204 GLU A CA 1
ATOM 1320 C C . GLU A 1 204 ? 15.78684 51.60205 16.67962 1.000 22.12836 204 GLU A C 1
ATOM 1321 O O . GLU A 1 204 ? 14.68381 52.15536 16.73503 1.000 18.61837 204 GLU A O 1
ATOM 1327 N N . LEU A 1 205 ? 16.50086 51.31847 17.77257 1.000 17.97462 205 LEU A N 1
ATOM 1328 C CA . LEU A 1 205 ? 15.90238 51.41601 19.10179 1.000 15.66437 205 LEU A CA 1
ATOM 1329 C C . LEU A 1 205 ? 15.47960 52.84392 19.44560 1.000 20.12574 205 LEU A C 1
ATOM 1330 O O . LEU A 1 205 ? 14.40779 53.05394 20.02444 1.000 14.40483 205 LEU A O 1
ATOM 1335 N N . GLU A 1 206 ? 16.32451 53.83537 19.14813 1.000 15.16566 206 GLU A N 1
ATOM 1336 C CA . GLU A 1 206 ? 15.96838 55.21076 19.48510 1.000 13.58318 206 GLU A CA 1
ATOM 1337 C C . GLU A 1 206 ? 14.66693 55.62575 18.80269 1.000 15.28474 206 GLU A C 1
ATOM 1338 O O . GLU A 1 206 ? 13.79027 56.22787 19.43051 1.000 15.93878 206 GLU A O 1
ATOM 1344 N N . LEU A 1 207 ? 14.53772 55.32620 17.50941 1.000 16.18616 207 LEU A N 1
ATOM 1345 C CA . LEU A 1 207 ? 13.33456 55.68693 16.76598 1.000 13.38015 207 LEU A CA 1
ATOM 1346 C C . LEU A 1 207 ? 12.12171 54.91538 17.28034 1.000 16.56203 207 LEU A C 1
ATOM 1347 O O . LEU A 1 207 ? 11.06906 55.49912 17.55432 1.000 14.58265 207 LEU A O 1
ATOM 1352 N N . VAL A 1 208 ? 12.26026 53.59508 17.42363 1.000 16.68413 208 VAL A N 1
ATOM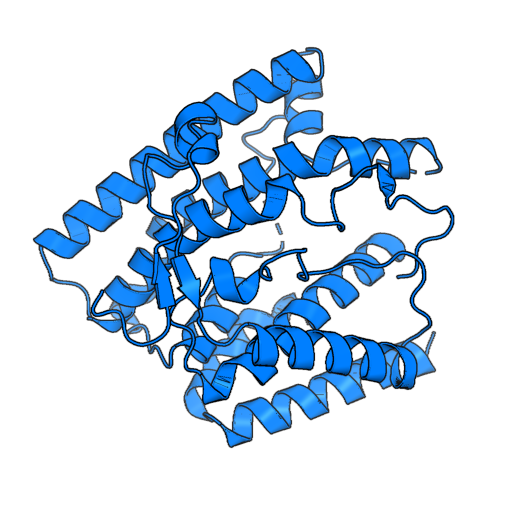 1353 C CA . VAL A 1 208 ? 11.14103 52.75675 17.86259 1.000 14.81204 208 VAL A CA 1
ATOM 1354 C C . VAL A 1 208 ? 10.62382 53.20803 19.22556 1.000 16.15989 208 VAL A C 1
ATOM 1355 O O . VAL A 1 208 ? 9.40695 53.32635 19.43962 1.000 20.30893 208 VAL A O 1
ATOM 1359 N N . GLN A 1 209 ? 11.53200 53.49383 20.16651 1.000 15.62005 209 GLN A N 1
ATOM 1360 C CA . GLN A 1 209 ? 11.08743 53.91055 21.49109 1.000 19.28233 209 GLN A CA 1
ATOM 1361 C C . GLN A 1 209 ? 10.41941 55.27632 21.44460 1.000 22.20804 209 GLN A C 1
ATOM 1362 O O . GLN A 1 209 ? 9.44356 55.52115 22.16113 1.000 17.71213 209 GLN A O 1
ATOM 1364 N N . ARG A 1 210 ? 10.93727 56.18463 20.61565 1.000 19.73824 210 ARG A N 1
ATOM 1365 C CA . ARG A 1 210 ? 10.32048 57.50154 20.49444 1.000 19.03964 210 ARG A CA 1
ATOM 1366 C C . ARG A 1 210 ? 8.91977 57.40971 19.88321 1.000 15.61415 210 ARG A C 1
ATOM 1367 O O . ARG A 1 210 ? 7.97847 58.04573 20.37290 1.000 17.99883 210 ARG A O 1
ATOM 1375 N N . LEU A 1 211 ? 8.74114 56.60298 18.83341 1.000 18.22723 211 LEU A N 1
ATOM 1376 C CA . LEU A 1 211 ? 7.39946 56.48790 18.25920 1.000 18.50934 211 LEU A CA 1
ATOM 1377 C C . LEU A 1 211 ? 6.43533 55.77117 19.20023 1.000 22.40887 211 LEU A C 1
ATOM 1378 O O . LEU A 1 211 ? 5.24414 56.10674 19.23136 1.000 21.60338 211 LEU A O 1
ATOM 1383 N N . ALA A 1 212 ? 6.91892 54.79165 19.97517 1.000 15.79002 212 ALA A N 1
ATOM 1384 C CA . ALA A 1 212 ? 6.04461 54.07856 20.91022 1.000 15.76102 212 ALA A CA 1
ATOM 1385 C C . ALA A 1 212 ? 5.49512 54.98859 22.00565 1.000 19.06277 212 ALA A C 1
ATOM 1386 O O . ALA A 1 212 ? 4.45865 54.66980 22.60264 1.000 15.75192 212 ALA A O 1
ATOM 1388 N N . GLN A 1 213 ? 6.15128 56.12107 22.27947 1.000 19.59489 213 GLN A N 1
ATOM 1389 C CA . GLN A 1 213 ? 5.70618 56.97638 23.37717 1.000 19.48819 213 GLN A CA 1
ATOM 1390 C C . GLN A 1 213 ? 4.26110 57.42256 23.20944 1.000 17.00309 213 GLN A C 1
ATOM 1391 O O . GLN A 1 213 ? 3.56057 57.60160 24.20608 1.000 18.35094 213 GLN A O 1
ATOM 1397 N N . ASN A 1 214 ? 3.79400 57.59379 21.97227 1.000 17.63868 214 ASN A N 1
ATOM 1398 C CA . ASN A 1 214 ? 2.41390 58.01933 21.76609 1.000 19.88689 214 ASN A CA 1
ATOM 1399 C C . ASN A 1 214 ? 1.42694 56.93848 22.20353 1.000 19.67907 214 ASN A C 1
ATOM 1400 O O . ASN A 1 214 ? 0.35508 57.25214 22.73852 1.000 17.93765 214 ASN A O 1
ATOM 1405 N N . ALA A 1 215 ? 1.77333 55.65923 21.99629 1.000 15.65500 215 ALA A N 1
ATOM 1406 C CA . ALA A 1 215 ? 0.90910 54.58051 22.46810 1.000 15.86316 215 ALA A CA 1
ATOM 1407 C C . ALA A 1 215 ? 0.91774 54.49116 23.99215 1.000 12.98411 215 ALA A C 1
ATOM 1408 O O . ALA A 1 215 ? -0.12960 54.26174 24.60789 1.000 17.74929 215 ALA A O 1
ATOM 1410 N N . TYR A 1 216 ? 2.08307 54.66465 24.61757 1.000 13.26619 216 TYR A N 1
ATOM 1411 C CA . TYR A 1 216 ? 2.15365 54.64600 26.07734 1.000 13.52866 216 TYR A CA 1
ATOM 1412 C C . TYR A 1 216 ? 1.35361 55.80067 26.68344 1.000 18.47019 216 TYR A C 1
ATOM 1413 O O . TYR A 1 216 ? 0.69369 55.62873 27.71436 1.000 17.61942 216 TYR A O 1
ATOM 1422 N N . LEU A 1 217 ? 1.38808 56.97944 26.05231 1.000 15.65031 217 LEU A N 1
ATOM 1423 C CA . LEU A 1 217 ? 0.62149 58.11474 26.56408 1.000 19.72080 217 LEU A CA 1
ATOM 1424 C C . LEU A 1 217 ? -0.88193 57.87076 26.44751 1.000 15.21494 217 LEU A C 1
ATOM 1425 O O . LEU A 1 217 ? -1.63225 58.12540 27.39221 1.000 18.19497 217 LEU A O 1
ATOM 1430 N N . ALA A 1 218 ? -1.34042 57.37047 25.30035 1.000 17.97742 218 ALA A N 1
ATOM 1431 C CA . ALA A 1 218 ? -2.76868 57.08270 25.14454 1.000 21.71943 218 ALA A CA 1
ATOM 1432 C C . ALA A 1 218 ? -3.23284 56.02927 26.15221 1.000 21.93236 218 ALA A C 1
ATOM 1433 O O . ALA A 1 218 ? -4.23938 56.21227 26.85075 1.000 20.34416 218 ALA A O 1
ATOM 1435 N N . ALA A 1 219 ? -2.50527 54.91459 26.24648 1.000 17.32536 219 ALA A N 1
ATOM 1436 C CA . ALA A 1 219 ? -2.89296 53.86321 27.18469 1.000 17.68276 219 ALA A CA 1
ATOM 1437 C C . ALA A 1 219 ? -2.75732 54.33460 28.63081 1.000 17.47328 219 ALA A C 1
ATOM 1438 O O . ALA A 1 219 ? -3.59561 54.00724 29.47971 1.000 18.00514 219 ALA A O 1
ATOM 1440 N N . GLY A 1 220 ? -1.70713 55.09918 28.93062 1.000 17.84325 220 GLY A N 1
ATOM 1441 C CA . GLY A 1 220 ? -1.52241 55.58853 30.28846 1.000 17.94046 220 GLY A CA 1
ATOM 1442 C C . GLY A 1 220 ? -2.56959 56.61006 30.70218 1.000 15.86557 220 GLY A C 1
ATOM 1443 O O . GLY A 1 220 ? -3.01831 56.61674 31.85038 1.000 15.77834 220 GLY A O 1
ATOM 1444 N N . LEU A 1 221 ? -2.97300 57.48861 29.78052 1.000 15.92693 221 LEU A N 1
ATOM 1445 C CA . LEU A 1 221 ? -4.03216 58.43445 30.11796 1.000 20.20028 221 LEU A CA 1
ATOM 1446 C C . LEU A 1 221 ? -5.36949 57.72385 30.30587 1.000 18.32039 221 LEU A C 1
ATOM 1447 O O . LEU A 1 221 ? -6.13215 58.06130 31.21978 1.000 20.76644 221 LEU A O 1
ATOM 1452 N N . THR A 1 222 ? -5.67739 56.75083 29.44248 1.000 20.47862 222 THR A N 1
ATOM 1453 C CA . THR A 1 222 ? -6.89641 55.95590 29.61433 1.000 18.77352 222 THR A CA 1
ATOM 1454 C C . THR A 1 222 ? -6.87177 55.21381 30.94236 1.000 22.13241 222 THR A C 1
ATOM 1455 O O . THR A 1 222 ? -7.89120 55.11050 31.63823 1.000 20.78528 222 THR A O 1
ATOM 1459 N N . ASN A 1 223 ? -5.70711 54.69157 31.30627 1.000 20.71481 223 ASN A N 1
ATOM 1460 C CA . ASN A 1 223 ? -5.55905 54.01459 32.58143 1.000 23.32434 223 ASN A CA 1
ATOM 1461 C C . ASN A 1 223 ? -5.90096 54.95116 33.73469 1.000 21.18166 223 ASN A C 1
ATOM 1462 O O . ASN A 1 223 ? -6.68844 54.60199 34.61879 1.000 20.35610 223 ASN A O 1
ATOM 1467 N N . ASP A 1 224 ? -5.33669 56.16353 33.72520 1.000 19.85239 224 ASP A N 1
ATOM 1468 C CA . ASP A 1 224 ? -5.64865 57.12820 34.77607 1.000 23.48250 224 ASP A CA 1
ATOM 1469 C C . ASP A 1 224 ? -7.12517 57.49971 34.76017 1.000 21.08769 224 ASP A C 1
ATOM 1470 O O . ASP A 1 224 ? -7.74915 57.66542 35.81928 1.000 20.71919 224 ASP A O 1
ATOM 1475 N N . LEU A 1 225 ? -7.69749 57.63637 33.56227 1.000 20.68970 225 LEU A N 1
ATOM 1476 C CA . LEU A 1 225 ? -9.12418 57.91883 33.44087 1.000 21.69800 225 LEU A CA 1
ATOM 1477 C C . LEU A 1 225 ? -9.97070 56.86454 34.14978 1.000 20.67197 225 LEU A C 1
ATOM 1478 O O . LEU A 1 225 ? -10.95550 57.19824 34.82079 1.000 22.19002 225 LEU A O 1
ATOM 1483 N N . TYR A 1 226 ? -9.60538 55.58751 34.03125 1.000 21.10239 226 TYR A N 1
ATOM 1484 C CA . TYR A 1 226 ? -10.44688 54.54560 34.60621 1.000 21.65984 226 TYR A CA 1
ATOM 1485 C C . TYR A 1 226 ? -10.08475 54.19557 36.03946 1.000 23.42616 226 TYR A C 1
ATOM 1486 O O . TYR A 1 226 ? -10.89982 53.57433 36.73234 1.000 23.66271 226 TYR A O 1
ATOM 1495 N N . SER A 1 227 ? -8.90717 54.59709 36.51248 1.000 19.89312 227 SER A N 1
ATOM 1496 C CA . SER A 1 227 ? -8.49702 54.29973 37.87904 1.000 21.50354 227 SER A CA 1
ATOM 1497 C C . SER A 1 227 ? -8.77412 55.43622 38.85201 1.000 23.60662 227 SER A C 1
ATOM 1498 O O . SER A 1 227 ? -8.66240 55.23068 40.06766 1.000 23.82750 227 SER A O 1
ATOM 1501 N N . TYR A 1 228 ? -9.13007 56.62017 38.35280 1.000 21.18881 228 TYR A N 1
ATOM 1502 C CA . TYR A 1 228 ? -9.19039 57.79707 39.21391 1.000 25.10059 228 TYR A CA 1
ATOM 1503 C C . TYR A 1 228 ? -10.19985 57.62063 40.34137 1.000 24.33233 228 TYR A C 1
ATOM 1504 O O . TYR A 1 228 ? -9.89956 57.91052 41.50519 1.000 26.89870 228 TYR A O 1
ATOM 1513 N N . GLU A 1 229 ? -11.41053 57.16707 40.00888 1.000 25.49628 229 GLU A N 1
ATOM 1514 C CA . GLU A 1 229 ? -12.47277 57.06530 41.00959 1.000 25.58819 229 GLU A CA 1
ATOM 1515 C C . GLU A 1 229 ? -12.04462 56.20279 42.19173 1.000 27.81244 229 GLU A C 1
ATOM 1516 O O . GLU A 1 229 ? -12.12903 56.62871 43.34822 1.000 27.68080 229 GLU A O 1
ATOM 1522 N N . LYS A 1 230 ? -11.57580 54.98390 41.92414 1.000 28.67343 230 LYS A N 1
ATOM 1523 C CA . LYS A 1 230 ? -11.13563 54.12630 43.01691 1.000 28.07482 230 LYS A CA 1
ATOM 1524 C C . LYS A 1 230 ? -9.94770 54.73516 43.75478 1.000 28.09034 230 LYS A C 1
ATOM 1525 O O . LYS A 1 230 ? -9.85182 54.62991 44.98076 1.000 30.20139 230 LYS A O 1
ATOM 1531 N N . GLU A 1 231 ? -9.02464 55.36660 43.02483 1.000 28.41621 231 GLU A N 1
ATOM 1532 C CA . GLU A 1 231 ? -7.88459 56.00011 43.68396 1.000 29.94232 231 GLU A CA 1
ATOM 1533 C C . GLU A 1 231 ? -8.33524 57.13740 44.59533 1.000 33.59162 231 GLU A C 1
ATOM 1534 O O . GLU A 1 231 ? -7.81838 57.29111 45.70892 1.000 36.21667 231 GLU A O 1
ATOM 1540 N N . GLN A 1 232 ? -9.30513 57.93643 44.14320 1.000 31.07579 232 GLN A N 1
ATOM 1541 C CA . GLN A 1 232 ? -9.81373 59.02800 44.96812 1.000 36.22631 232 GLN A CA 1
ATOM 1542 C C . GLN A 1 232 ? -10.50915 58.49663 46.21375 1.000 38.56832 232 GLN A C 1
ATOM 1543 O O . GLN A 1 232 ? -10.32388 59.03384 47.31203 1.000 40.44585 232 GLN A O 1
ATOM 1545 N N . LEU A 1 233 ? -11.31179 57.43988 46.05969 1.000 37.92044 233 LEU A N 1
ATOM 1546 C CA . LEU A 1 233 ? -11.90821 56.76684 47.21116 1.000 39.30125 233 LEU A CA 1
ATOM 1547 C C . LEU A 1 233 ? -10.84269 56.32477 48.20863 1.000 42.67849 233 LEU A C 1
ATOM 1548 O O . LEU A 1 233 ? -10.98200 56.53195 49.41985 1.000 45.32472 233 LEU A O 1
ATOM 1553 N N . VAL A 1 234 ? -9.76425 55.71433 47.71160 1.000 39.94050 234 VAL A N 1
ATOM 1554 C CA . VAL A 1 234 ? -8.71946 55.19152 48.58857 1.000 41.40465 234 VAL A CA 1
ATOM 1555 C C . VAL A 1 234 ? -7.95273 56.32674 49.26126 1.000 50.24033 234 VAL A C 1
ATOM 1556 O O . VAL A 1 234 ? -7.54134 56.20634 50.42310 1.000 51.06709 234 VAL A O 1
ATOM 1560 N N . ALA A 1 235 ? -7.76318 57.44820 48.56281 1.000 49.03474 235 ALA A N 1
ATOM 1561 C CA . ALA A 1 235 ? -7.06809 58.58070 49.16558 1.000 49.37426 235 ALA A CA 1
ATOM 1562 C C . ALA A 1 235 ? -7.95782 59.30597 50.16921 1.000 50.83895 235 ALA A C 1
ATOM 1563 O O . ALA A 1 235 ? -7.50725 59.64754 51.26838 1.000 54.64260 235 ALA A O 1
ATOM 1565 N N . GLU A 1 236 ? -9.22525 59.54550 49.80946 1.000 53.03308 236 GLU A N 1
ATOM 1566 C CA . GLU A 1 236 ? -10.14935 60.23257 50.71017 1.000 53.40834 236 GLU A CA 1
ATOM 1567 C C . GLU A 1 236 ? -10.33182 59.46868 52.01376 1.000 56.70948 236 GLU A C 1
ATOM 1568 O O . GLU A 1 236 ? -10.64878 60.06893 53.04807 1.000 53.24182 236 GLU A O 1
ATOM 1574 N N . ARG A 1 237 ? -10.14030 58.14884 51.98387 1.000 49.33955 237 ARG A N 1
ATOM 1575 C CA . ARG A 1 237 ? -10.07633 57.33336 53.18884 1.000 52.94112 237 ARG A CA 1
ATOM 1576 C C . ARG A 1 237 ? -8.65867 57.22128 53.74128 1.000 57.64509 237 ARG A C 1
ATOM 1577 O O . ARG A 1 237 ? -8.28630 56.16709 54.27632 1.000 61.38458 237 ARG A O 1
ATOM 1585 N N . SER A 1 238 ? -7.85693 58.27662 53.61166 1.000 60.12311 238 SER A N 1
ATOM 1586 C CA . SER A 1 238 ? -6.49132 58.31360 54.13683 1.000 59.27130 238 SER A CA 1
ATOM 1587 C C . SER A 1 238 ? -5.94377 59.73823 54.09613 1.000 64.20072 238 SER A C 1
ATOM 1588 O O . SER A 1 238 ? -5.07100 60.05656 53.28468 1.000 62.33636 238 SER A O 1
ATOM 1591 N N . VAL A 1 243 ? -3.19023 62.77578 44.81535 1.000 54.90645 243 VAL A N 1
ATOM 1592 C CA . VAL A 1 243 ? -3.44667 61.75509 43.80005 1.000 55.92901 243 VAL 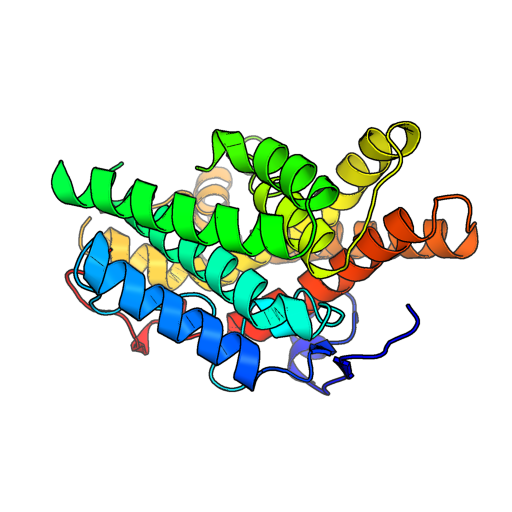A CA 1
ATOM 1593 C C . VAL A 1 243 ? -2.72675 62.08626 42.49152 1.000 50.29079 243 VAL A C 1
ATOM 1594 O O . VAL A 1 243 ? -3.16626 62.95458 41.73942 1.000 56.98736 243 VAL A O 1
ATOM 1598 N N . PHE A 1 244 ? -1.61692 61.39327 42.22636 1.000 52.04417 244 PHE A N 1
ATOM 1599 C CA . PHE A 1 244 ? -0.86670 61.56079 40.98058 1.000 48.80121 244 PHE A CA 1
ATOM 1600 C C . PHE A 1 244 ? -1.64882 60.87251 39.86553 1.000 49.45182 244 PHE A C 1
ATOM 1601 O O . PHE A 1 244 ? -1.42188 59.71398 39.51434 1.000 50.88205 244 PHE A O 1
ATOM 1603 N N . ASN A 1 245 ? -2.60191 61.60704 39.30552 1.000 42.63437 245 ASN A N 1
ATOM 1604 C CA . ASN A 1 245 ? -3.47572 61.06755 38.27966 1.000 33.61386 245 ASN A CA 1
ATOM 1605 C C . ASN A 1 245 ? -3.80664 62.19725 37.32196 1.000 29.00375 245 ASN A C 1
ATOM 1606 O O . ASN A 1 245 ? -4.05564 63.32199 37.75570 1.000 37.91202 245 ASN A O 1
ATOM 1611 N N . ALA A 1 246 ? -3.80301 61.89089 36.02097 1.000 31.25706 246 ALA A N 1
ATOM 1612 C CA . ALA A 1 246 ? -4.03973 62.92075 35.01271 1.000 29.48420 246 ALA A CA 1
ATOM 1613 C C . ALA A 1 246 ? -5.36398 63.64215 35.23678 1.000 28.02687 246 ALA A C 1
ATOM 1614 O O . ALA A 1 246 ? -5.46341 64.85263 34.99405 1.000 26.20816 246 ALA A O 1
ATOM 1616 N N . ILE A 1 247 ? -6.39804 62.92296 35.69200 1.000 26.52981 247 ILE A N 1
ATOM 1617 C CA . ILE A 1 247 ? -7.66352 63.58988 35.99813 1.000 25.34939 247 ILE A CA 1
ATOM 1618 C C . ILE A 1 247 ? -7.43972 64.65958 37.05998 1.000 27.24374 247 ILE A C 1
ATOM 1619 O O . ILE A 1 247 ? -7.83722 65.81613 36.89025 1.000 29.88025 247 ILE A O 1
ATOM 1624 N N . ALA A 1 248 ? -6.75608 64.30259 38.15297 1.000 27.75984 248 ALA A N 1
ATOM 1625 C CA . ALA A 1 248 ? -6.49902 65.29499 39.19465 1.000 33.35491 248 ALA A CA 1
ATOM 1626 C C . ALA A 1 248 ? -5.66663 66.45306 38.65454 1.000 35.55834 248 ALA A C 1
ATOM 1627 O O . ALA A 1 248 ? -5.95462 67.62156 38.94070 1.000 41.24653 248 ALA A O 1
ATOM 1629 N N . VAL A 1 249 ? -4.65792 66.14858 37.83572 1.000 36.89902 249 VAL A N 1
ATOM 1630 C CA . VAL A 1 249 ? -3.78559 67.18615 37.28792 1.000 34.90833 249 VAL A CA 1
ATOM 1631 C C . VAL A 1 249 ? -4.57519 68.15403 36.41634 1.000 37.49928 249 VAL A C 1
ATOM 1632 O O . VAL A 1 249 ? -4.36662 69.37670 36.46986 1.000 35.87759 249 VAL A O 1
ATOM 1636 N N . ILE A 1 250 ? -5.49505 67.62780 35.60088 1.000 29.63828 250 ILE A N 1
ATOM 1637 C CA . ILE A 1 250 ? -6.29038 68.48883 34.73221 1.000 24.73516 250 ILE A CA 1
ATOM 1638 C C . ILE A 1 250 ? -7.24250 69.35040 35.55592 1.000 35.66041 250 ILE A C 1
ATOM 1639 O O . ILE A 1 250 ? -7.38960 70.55134 35.29511 1.000 38.17159 250 ILE A O 1
ATOM 1644 N N . MET A 1 251 ? -7.91968 68.75239 36.54606 1.000 33.98639 251 MET A N 1
ATOM 1645 C CA . MET A 1 251 ? -8.79310 69.52756 37.42499 1.000 33.40057 251 MET A CA 1
ATOM 1646 C C . MET A 1 251 ? -8.05985 70.72032 38.02693 1.000 37.86692 251 MET A C 1
ATOM 1647 O O . MET A 1 251 ? -8.57976 71.83920 38.03679 1.000 41.12032 251 MET A O 1
ATOM 1652 N N . GLN A 1 252 ? -6.84507 70.49733 38.53423 1.000 36.90059 252 GLN A N 1
ATOM 1653 C CA . GLN A 1 252 ? -6.07400 71.58844 39.12430 1.000 47.07616 252 GLN A CA 1
ATOM 1654 C C . GLN A 1 252 ? -5.64523 72.59707 38.06594 1.000 48.80990 252 GLN A C 1
ATOM 1655 O O . GLN A 1 252 ? -5.76752 73.81324 38.26388 1.000 49.75930 252 GLN A O 1
ATOM 1661 N N . GLU A 1 253 ? -5.14789 72.10508 36.92895 1.000 42.77896 253 GLU A N 1
ATOM 1662 C CA . GLU A 1 253 ? -4.59460 72.98805 35.90725 1.000 41.58930 253 GLU A CA 1
ATOM 1663 C C . GLU A 1 253 ? -5.64968 73.93146 35.34878 1.000 46.18985 253 GLU A C 1
ATOM 1664 O O . GLU A 1 253 ? -5.35862 75.09761 35.05892 1.000 45.48290 253 GLU A O 1
ATOM 1670 N N . HIS A 1 254 ? -6.88568 73.45975 35.20955 1.000 41.96190 254 HIS A N 1
ATOM 1671 C CA . HIS A 1 254 ? -7.93498 74.25827 34.59692 1.000 41.21399 254 HIS A CA 1
ATOM 1672 C C . HIS A 1 254 ? -9.02698 74.67584 35.56578 1.000 38.65972 254 HIS A C 1
ATOM 1673 O O . HIS A 1 254 ? -9.97175 75.35190 35.14353 1.000 40.87747 254 HIS A O 1
ATOM 1680 N N . SER A 1 255 ? -8.93244 74.29087 36.83814 1.000 37.47927 255 SER A N 1
ATOM 1681 C CA . SER A 1 255 ? -9.96048 74.58617 37.83983 1.000 45.57370 255 SER A CA 1
ATOM 1682 C C . SER A 1 255 ? -11.33592 74.11125 37.36619 1.000 41.82232 255 SER A C 1
ATOM 1683 O O . SER A 1 255 ? -12.27833 74.89225 37.20141 1.000 40.39177 255 SER A O 1
ATOM 1686 N N . VAL A 1 256 ? -11.43696 72.79893 37.13130 1.000 39.52752 256 VAL A N 1
ATOM 1687 C CA . VAL A 1 256 ? -12.62954 72.20765 36.53653 1.000 32.31527 256 VAL A CA 1
ATOM 1688 C C . VAL A 1 256 ? -13.03206 70.97946 37.34697 1.000 28.27652 256 VAL A C 1
ATOM 1689 O O . VAL A 1 256 ? -12.25963 70.44858 38.14672 1.000 28.92153 256 VAL A O 1
ATOM 1693 N N . SER A 1 257 ? -14.26015 70.52709 37.11809 1.000 27.33449 257 SER A N 1
ATOM 1694 C CA . SER A 1 257 ? -14.77969 69.35675 37.81796 1.000 30.39114 257 SER A CA 1
ATOM 1695 C C . SER A 1 257 ? -14.16144 68.07050 37.25576 1.000 28.89928 257 SER A C 1
ATOM 1696 O O . SER A 1 257 ? -13.41252 68.08100 36.27546 1.000 24.78548 257 SER A O 1
ATOM 1699 N N . ILE A 1 258 ? -14.49744 66.93707 37.88613 1.000 33.29067 258 ILE A N 1
ATOM 1700 C CA . ILE A 1 258 ? -13.96943 65.64423 37.44230 1.000 26.74775 258 ILE A CA 1
ATOM 1701 C C . ILE A 1 258 ? -14.40383 65.34961 36.01328 1.000 23.52285 258 ILE A C 1
ATOM 1702 O O . ILE A 1 258 ? -13.58753 64.99482 35.15230 1.000 23.71803 258 ILE A O 1
ATOM 1707 N N . SER A 1 259 ? -15.70587 65.45337 35.75195 1.000 19.83124 259 SER A N 1
ATOM 1708 C CA . SER A 1 259 ? -16.22671 65.08233 34.44435 1.000 26.86664 259 SER A CA 1
ATOM 1709 C C . SER A 1 259 ? -15.72974 66.02677 33.35774 1.000 31.26006 259 SER A C 1
ATOM 1710 O O . SER A 1 259 ? -15.59942 65.61757 32.19710 1.000 24.16043 259 SER A O 1
ATOM 1713 N N . GLU A 1 260 ? -15.44408 67.28582 33.70866 1.000 26.48697 260 GLU A N 1
ATOM 1714 C CA . GLU A 1 260 ? -14.86460 68.20094 32.72900 1.000 25.71665 260 GLU A CA 1
ATOM 1715 C C . GLU A 1 260 ? -13.42489 67.81420 32.41572 1.000 24.51810 260 GLU A C 1
ATOM 1716 O O . GLU A 1 260 ? -13.00542 67.84323 31.25230 1.000 26.75980 260 GLU A O 1
ATOM 1722 N N . ALA A 1 261 ? -12.67283 67.40526 33.43632 1.000 25.97362 261 ALA A N 1
ATOM 1723 C CA . ALA A 1 261 ? -11.32571 66.89259 33.22251 1.000 25.39245 261 ALA A CA 1
ATOM 1724 C C . ALA A 1 261 ? -11.33497 65.59474 32.42605 1.000 26.65951 261 ALA A C 1
ATOM 1725 O O . ALA A 1 261 ? -10.44862 65.37077 31.58928 1.000 23.70104 261 ALA A O 1
ATOM 1727 N N . GLU A 1 262 ? -12.30357 64.71039 32.69938 1.000 22.27195 262 GLU A N 1
ATOM 1728 C CA . GLU A 1 262 ? -12.43052 63.48461 31.91948 1.000 26.26077 262 GLU A CA 1
ATOM 1729 C C . GLU A 1 262 ? -12.57676 63.78299 30.42976 1.000 25.95415 262 GLU A C 1
ATOM 1730 O O . GLU A 1 262 ? -11.97192 63.10256 29.59517 1.000 21.15994 262 GLU A O 1
ATOM 1736 N N . ASP A 1 263 ? -13.36244 64.80450 30.07406 1.000 21.69189 263 ASP A N 1
ATOM 1737 C CA . ASP A 1 263 ? -13.54752 65.13013 28.65979 1.000 25.08917 263 ASP A CA 1
ATOM 1738 C C . ASP A 1 263 ? -12.25192 65.63528 28.04111 1.000 23.89990 263 ASP A C 1
ATOM 1739 O O . ASP A 1 263 ? -11.90686 65.26982 26.91085 1.000 24.89737 263 ASP A O 1
ATOM 1744 N N . ILE A 1 264 ? -11.53394 66.48916 28.76588 1.000 24.87938 264 ILE A N 1
ATOM 1745 C CA . ILE A 1 264 ? -10.22901 66.95702 28.31067 1.000 25.50178 264 ILE A CA 1
ATOM 1746 C C . ILE A 1 264 ? -9.28479 65.77187 28.12307 1.000 26.37280 264 ILE A C 1
ATOM 1747 O O . ILE A 1 264 ? -8.62789 65.63046 27.08587 1.000 22.14677 264 ILE A O 1
ATOM 1752 N N . CYS A 1 265 ? -9.23589 64.88854 29.11675 1.000 19.88698 265 CYS A N 1
ATOM 1753 C CA . CYS A 1 265 ? -8.38081 63.70806 29.04027 1.000 22.49748 265 CYS A CA 1
ATOM 1754 C C . CYS A 1 265 ? -8.74344 62.82826 27.84508 1.000 23.63284 265 CYS A C 1
ATOM 1755 O O . CYS A 1 265 ? -7.85713 62.32828 27.14045 1.000 21.27373 265 CYS A O 1
ATOM 1758 N N . ARG A 1 266 ? -10.04090 62.63602 27.59180 1.000 21.11551 266 ARG A N 1
ATOM 1759 C CA . ARG A 1 266 ? -10.46024 61.82481 26.45126 1.000 22.84889 266 ARG A CA 1
ATOM 1760 C C . ARG A 1 266 ? -9.99112 62.42523 25.13260 1.000 24.90657 266 ARG A C 1
ATOM 1761 O O . ARG A 1 266 ? -9.60922 61.69003 24.21357 1.000 21.38983 266 ARG A O 1
ATOM 1769 N N . GLY A 1 267 ? -10.05261 63.75567 25.00551 1.000 26.00173 267 GLY A N 1
ATOM 1770 C CA . GLY A 1 267 ? -9.56163 64.39687 23.79435 1.000 24.31227 267 GLY A CA 1
ATOM 1771 C C . GLY A 1 267 ? -8.07783 64.17390 23.57471 1.000 24.61709 267 GLY A C 1
ATOM 1772 O O . GLY A 1 267 ? -7.63669 63.93223 22.44762 1.000 21.31428 267 GLY A O 1
ATOM 1773 N N . ARG A 1 268 ? -7.28762 64.24146 24.65021 1.000 21.57719 268 ARG A N 1
ATOM 1774 C CA . ARG A 1 268 ? -5.86483 63.94467 24.53727 1.000 24.75315 268 ARG A CA 1
ATOM 1775 C C . ARG A 1 268 ? -5.63217 62.48258 24.16110 1.000 26.22089 268 ARG A C 1
ATOM 1776 O O . ARG A 1 268 ? -4.80835 62.18599 23.28592 1.000 21.92734 268 ARG A O 1
ATOM 1784 N N . ILE A 1 269 ? -6.33930 61.55191 24.81985 1.000 21.69333 269 ILE A N 1
ATOM 1785 C CA . ILE A 1 269 ? -6.21063 60.13010 24.48453 1.000 18.46963 269 ILE A CA 1
ATOM 1786 C C . ILE A 1 269 ? -6.43469 59.91521 22.99656 1.000 22.29843 269 ILE A C 1
ATOM 1787 O O . ILE A 1 269 ? -5.67489 59.20193 22.32788 1.000 21.40968 269 ILE A O 1
ATOM 1792 N N . ARG A 1 270 ? -7.49439 60.52446 22.45505 1.000 22.81358 270 ARG A N 1
ATOM 1793 C CA . ARG A 1 270 ? -7.82329 60.31479 21.04461 1.000 22.35458 270 ARG A CA 1
ATOM 1794 C C . ARG A 1 270 ? -6.73053 60.86085 20.12807 1.000 19.41313 270 ARG A C 1
ATOM 1795 O O . ARG A 1 270 ? -6.42833 60.25812 19.09095 1.000 21.63959 270 ARG A O 1
ATOM 1803 N N . GLU A 1 271 ? -6.13341 62.00444 20.49095 1.000 21.39657 271 GLU A N 1
ATOM 1804 C CA . GLU A 1 271 ? -5.04710 62.57158 19.69390 1.000 24.84409 271 GLU A CA 1
ATOM 1805 C C . GLU A 1 271 ? -3.84215 61.63962 19.67417 1.000 23.57284 271 GLU A C 1
ATOM 1806 O O . GLU A 1 271 ? -3.24568 61.38917 18.61698 1.000 20.64985 271 GLU A O 1
ATOM 1812 N N . TYR A 1 272 ? -3.45186 61.14519 20.85188 1.000 19.30720 272 TYR A N 1
ATOM 1813 C CA . TYR A 1 272 ? -2.27794 60.27649 20.95900 1.000 20.70379 272 TYR A CA 1
ATOM 1814 C C . TYR A 1 272 ? -2.48808 58.95891 20.22514 1.000 21.08439 272 TYR A C 1
ATOM 1815 O O . TYR A 1 272 ? -1.59672 58.48087 19.51051 1.000 21.70216 272 TYR A O 1
ATOM 1824 N N . ALA A 1 273 ? -3.65501 58.34307 20.40836 1.000 18.79767 273 ALA A N 1
ATOM 1825 C CA . ALA A 1 273 ? -3.92871 57.06824 19.75365 1.000 18.93276 273 ALA A CA 1
ATOM 1826 C C . ALA A 1 273 ? -4.00957 57.22901 18.23965 1.000 21.04115 273 ALA A C 1
ATOM 1827 O O . ALA A 1 273 ? -3.49129 56.39034 17.49396 1.000 16.58886 273 ALA A O 1
ATOM 1829 N N . ALA A 1 274 ? -4.66115 58.29638 17.76149 1.000 20.16292 274 ALA A N 1
ATOM 1830 C CA . ALA A 1 274 ? -4.72313 58.52479 16.32024 1.000 23.40835 274 ALA A CA 1
ATOM 1831 C C . ALA A 1 274 ? -3.33023 58.71690 15.72949 1.000 16.08813 274 ALA A C 1
ATOM 1832 O O . ALA A 1 274 ? -3.01662 58.14827 14.67992 1.000 21.09874 274 ALA A O 1
ATOM 1834 N N . LYS A 1 275 ? -2.47547 59.49552 16.39839 1.000 17.74118 275 LYS A N 1
ATOM 1835 C CA . LYS A 1 275 ? -1.11525 59.69268 15.90109 1.000 19.90697 275 LYS A CA 1
ATOM 1836 C C . LYS A 1 275 ? -0.35876 58.37242 15.83075 1.000 21.09966 275 LYS A C 1
ATOM 1837 O O . LYS A 1 275 ? 0.29986 58.08023 14.82546 1.000 17.76458 275 LYS A O 1
ATOM 1843 N N . TYR A 1 276 ? -0.46019 57.55266 16.88160 1.000 17.98656 276 TYR A N 1
ATOM 1844 C CA . TYR A 1 276 ? 0.22586 56.26224 16.89356 1.000 18.25247 276 TYR A CA 1
ATOM 1845 C C . TYR A 1 276 ? -0.24794 55.37614 15.75070 1.000 20.52702 276 TYR A C 1
ATOM 1846 O O . TYR A 1 276 ? 0.56648 54.82662 15.00347 1.000 19.54714 276 TYR A O 1
ATOM 1855 N N . VAL A 1 277 ? -1.57039 55.22828 15.59693 1.000 18.06577 277 VAL A N 1
ATOM 1856 C CA . VAL A 1 277 ? -2.10950 54.38752 14.52757 1.000 18.80025 277 VAL A CA 1
ATOM 1857 C C . VAL A 1 277 ? -1.58496 54.84073 13.16850 1.000 20.52378 277 VAL A C 1
ATOM 1858 O O . VAL A 1 277 ? -1.22357 54.01473 12.32104 1.000 18.14786 277 VAL A O 1
ATOM 1862 N N . ARG A 1 278 ? -1.54652 56.16025 12.93644 1.000 23.30519 278 ARG A N 1
ATOM 1863 C CA . ARG A 1 278 ? -1.03449 56.69282 11.67361 1.000 24.43956 278 ARG A CA 1
ATOM 1864 C C . ARG A 1 278 ? 0.43582 56.34545 11.48006 1.000 21.95262 278 ARG A C 1
ATOM 1865 O O . ARG A 1 278 ? 0.85693 55.97035 10.38152 1.000 21.45608 278 ARG A O 1
ATOM 1873 N N . ASP A 1 279 ? 1.23670 56.49415 12.53588 1.000 21.87703 279 ASP A N 1
ATOM 1874 C CA . ASP A 1 279 ? 2.65938 56.19834 12.43955 1.000 21.10337 279 ASP A CA 1
ATOM 1875 C C . ASP A 1 279 ? 2.89573 54.72149 12.13773 1.000 21.08003 279 ASP A C 1
ATOM 1876 O O . ASP A 1 279 ? 3.66818 54.37887 11.22933 1.000 20.97358 279 ASP A O 1
ATOM 1881 N N . VAL A 1 280 ? 2.23418 53.82678 12.88515 1.000 18.86161 280 VAL A N 1
ATOM 1882 C CA . VAL A 1 280 ? 2.42780 52.39601 12.65017 1.000 17.55209 280 VAL A CA 1
ATOM 1883 C C . VAL A 1 280 ? 1.99871 52.03187 11.23738 1.000 17.10585 280 VAL A C 1
ATOM 1884 O O . VAL A 1 280 ? 2.69047 51.28711 10.53870 1.000 18.71332 280 VAL A O 1
ATOM 1888 N N . ALA A 1 281 ? 0.84587 52.54634 10.79451 1.000 19.36691 281 ALA A N 1
ATOM 1889 C CA . ALA A 1 281 ? 0.38897 52.25872 9.43812 1.000 24.67714 281 ALA A CA 1
ATOM 1890 C C . ALA A 1 281 ? 1.42498 52.67451 8.39715 1.000 20.99536 281 ALA A C 1
ATOM 1891 O O . ALA A 1 281 ? 1.69241 51.93050 7.44529 1.000 22.60396 281 ALA A O 1
ATOM 1893 N N . ASP A 1 282 ? 2.02838 53.85142 8.56548 1.000 24.18681 282 ASP A N 1
ATOM 1894 C CA . ASP A 1 282 ? 3.01379 54.30912 7.59035 1.000 23.30560 282 ASP A CA 1
ATOM 1895 C C . ASP A 1 282 ? 4.27612 53.45398 7.63598 1.000 26.24731 282 ASP A C 1
ATOM 1896 O O . ASP A 1 282 ? 4.83521 53.10644 6.58911 1.000 24.14453 282 ASP A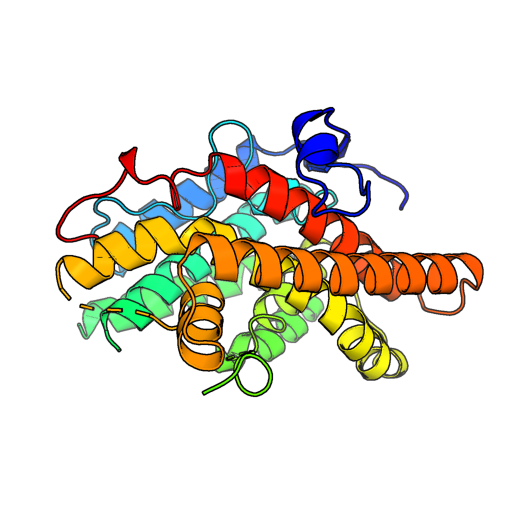 O 1
ATOM 1901 N N . LEU A 1 283 ? 4.72633 53.08749 8.83863 1.000 21.65563 283 LEU A N 1
ATOM 1902 C CA . LEU A 1 283 ? 5.91257 52.24670 8.96465 1.000 20.72509 283 LEU A CA 1
ATOM 1903 C C . LEU A 1 283 ? 5.69299 50.87520 8.34722 1.000 20.38772 283 LEU A C 1
ATOM 1904 O O . LEU A 1 283 ? 6.59822 50.32469 7.71212 1.000 23.83379 283 LEU A O 1
ATOM 1909 N N . ARG A 1 284 ? 4.49729 50.30122 8.52210 1.000 20.59501 284 ARG A N 1
ATOM 1910 C CA . ARG A 1 284 ? 4.23214 48.98093 7.95864 1.000 23.42416 284 ARG A CA 1
ATOM 1911 C C . ARG A 1 284 ? 4.12969 49.02399 6.43855 1.000 27.60137 284 ARG A C 1
ATOM 1912 O O . ARG A 1 284 ? 4.52626 48.06596 5.76513 1.000 24.95712 284 ARG A O 1
ATOM 1920 N N . ALA A 1 285 ? 3.60403 50.11936 5.88310 1.000 28.28480 285 ALA A N 1
ATOM 1921 C CA . ALA A 1 285 ? 3.52576 50.25138 4.43142 1.000 26.29645 285 ALA A CA 1
ATOM 1922 C C . ALA A 1 285 ? 4.91028 50.44403 3.82291 1.000 27.30270 285 ALA A C 1
ATOM 1923 O O . ALA A 1 285 ? 5.23620 49.83703 2.79635 1.000 29.91657 285 ALA A O 1
ATOM 1925 N N . LYS A 1 286 ? 5.75038 51.26731 4.44684 1.000 21.33212 286 LYS A N 1
ATOM 1926 C CA . LYS A 1 286 ? 7.10286 51.43030 3.93035 1.000 24.24443 286 LYS A CA 1
ATOM 1927 C C . LYS A 1 286 ? 7.91840 50.15609 4.10672 1.000 27.26674 286 LYS A C 1
ATOM 1928 O O . LYS A 1 286 ? 8.75156 49.83305 3.25271 1.000 27.63860 286 LYS A O 1
ATOM 1934 N N . ASN A 1 287 ? 7.67708 49.41523 5.18926 1.000 24.18492 287 ASN A N 1
ATOM 1935 C CA . ASN A 1 287 ? 8.30645 48.11440 5.42624 1.000 26.01292 287 ASN A CA 1
ATOM 1936 C C . ASN A 1 287 ? 9.82891 48.20552 5.38993 1.000 26.25709 287 ASN A C 1
ATOM 1937 O O . ASN A 1 287 ? 10.50726 47.37196 4.78987 1.000 31.51251 287 ASN A O 1
ATOM 1942 N N . GLU A 1 288 ? 10.36870 49.21878 6.05895 1.000 23.38868 288 GLU A N 1
ATOM 1943 C CA . GLU A 1 288 ? 11.80859 49.42619 6.11104 1.000 26.27383 288 GLU A CA 1
ATOM 1944 C C . GLU A 1 288 ? 12.42321 48.99084 7.43324 1.000 22.43411 288 GLU A C 1
ATOM 1945 O O . GLU A 1 288 ? 13.54804 48.49043 7.44831 1.000 21.62817 288 GLU A O 1
ATOM 1951 N N . LEU A 1 289 ? 11.72163 49.19314 8.54782 1.000 22.94163 289 LEU A N 1
ATOM 1952 C CA . LEU A 1 289 ? 12.18480 48.69118 9.83469 1.000 20.49508 289 LEU A CA 1
ATOM 1953 C C . LEU A 1 289 ? 12.18452 47.16791 9.84663 1.000 19.59718 289 LEU A C 1
ATOM 1954 O O . LEU A 1 289 ? 11.47134 46.51610 9.08411 1.000 20.73857 289 LEU A O 1
ATOM 1959 N N . SER A 1 290 ? 12.98058 46.60298 10.75087 1.000 21.36288 290 SER A N 1
ATOM 1960 C CA . SER A 1 290 ? 13.04614 45.15837 10.90627 1.000 22.06303 290 SER A CA 1
ATOM 1961 C C . SER A 1 290 ? 11.68814 44.58623 11.31167 1.000 19.92071 290 SER A C 1
ATOM 1962 O O . SER A 1 290 ? 10.83483 45.27073 11.88126 1.000 19.63053 290 SER A O 1
ATOM 1965 N N . ARG A 1 291 ? 11.49626 43.29902 11.00612 1.000 19.92309 291 ARG A N 1
ATOM 1966 C CA . ARG A 1 291 ? 10.25746 42.62545 11.38995 1.000 25.48930 291 ARG A CA 1
ATOM 1967 C C . ARG A 1 291 ? 10.01523 42.72628 12.89158 1.000 18.17356 291 ARG A C 1
ATOM 1968 O O . ARG A 1 291 ? 8.87118 42.88705 13.33206 1.000 20.26001 291 ARG A O 1
ATOM 1970 N N . ASP A 1 292 ? 11.07765 42.63364 13.69760 1.000 20.88806 292 ASP A N 1
ATOM 1971 C CA . ASP A 1 292 ? 10.88438 42.66382 15.14362 1.000 21.18184 292 ASP A CA 1
ATOM 1972 C C . ASP A 1 292 ? 10.44023 44.04709 15.62463 1.000 19.68990 292 ASP A C 1
ATOM 1973 O O . ASP A 1 292 ? 9.63690 44.15682 16.55654 1.000 14.54974 292 ASP A O 1
ATOM 1978 N N . SER A 1 293 ? 10.95609 45.11636 15.01832 1.000 15.21908 293 SER A N 1
ATOM 1979 C CA . SER A 1 293 ? 10.53176 46.44976 15.44184 1.000 20.05890 293 SER A CA 1
ATOM 1980 C C . SER A 1 293 ? 9.09337 46.70684 15.03395 1.000 18.31875 293 SER A C 1
ATOM 1981 O O . SER A 1 293 ? 8.32475 47.32094 15.78217 1.000 19.27975 293 SER A O 1
ATOM 1984 N N . LEU A 1 294 ? 8.71868 46.25875 13.83721 1.000 17.28214 294 LEU A N 1
ATOM 1985 C CA . LEU A 1 294 ? 7.33532 46.38946 13.40344 1.000 15.61898 294 LEU A CA 1
ATOM 1986 C C . LEU A 1 294 ? 6.41366 45.52006 14.24742 1.000 17.06270 294 LEU A C 1
ATOM 1987 O O . LEU A 1 294 ? 5.27710 45.91090 14.52283 1.000 18.64185 294 LEU A O 1
ATOM 1992 N N . ALA A 1 295 ? 6.88483 44.33823 14.67307 1.000 15.50262 295 ALA A N 1
ATOM 1993 C CA . ALA A 1 295 ? 6.07999 43.50306 15.56509 1.000 18.28940 295 ALA A CA 1
ATOM 1994 C C . ALA A 1 295 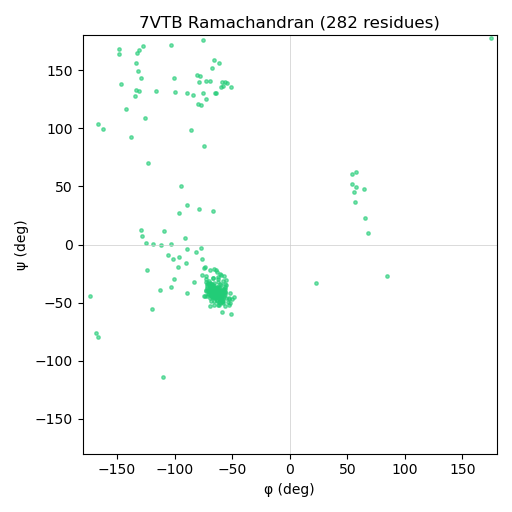? 5.84487 44.19411 16.90470 1.000 14.55090 295 ALA A C 1
ATOM 1995 O O . ALA A 1 295 ? 4.73480 44.15865 17.44586 1.000 14.98954 295 ALA A O 1
ATOM 1997 N N . TYR A 1 296 ? 6.88720 44.81566 17.46197 1.000 15.85927 296 TYR A N 1
ATOM 1998 C CA . TYR A 1 296 ? 6.72846 45.52617 18.72330 1.000 16.35061 296 TYR A CA 1
ATOM 1999 C C . TYR A 1 296 ? 5.73444 46.67670 18.58082 1.000 16.42204 296 TYR A C 1
ATOM 2000 O O . TYR A 1 296 ? 4.84007 46.83042 19.42112 1.000 15.58327 296 TYR A O 1
ATOM 2009 N N . LEU A 1 297 ? 5.84002 47.46142 17.49498 1.000 16.12858 297 LEU A N 1
ATOM 2010 C CA . LEU A 1 297 ? 4.95295 48.61166 17.31578 1.000 14.67292 297 LEU A CA 1
ATOM 2011 C C . LEU A 1 297 ? 3.51777 48.17777 17.05021 1.000 12.01939 297 LEU A C 1
ATOM 2012 O O . LEU A 1 297 ? 2.57536 48.79577 17.56222 1.000 15.08821 297 LEU A O 1
ATOM 2017 N N . GLU A 1 298 ? 3.32677 47.13022 16.24321 1.000 15.32044 298 GLU A N 1
ATOM 2018 C CA . GLU A 1 298 ? 1.98217 46.58466 16.06642 1.000 17.61748 298 GLU A CA 1
ATOM 2019 C C . GLU A 1 298 ? 1.41045 46.10606 17.38687 1.000 15.66415 298 GLU A C 1
ATOM 2020 O O . GLU A 1 298 ? 0.21658 46.28434 17.65637 1.000 17.60289 298 GLU A O 1
ATOM 2026 N N . THR A 1 299 ? 2.24808 45.49332 18.22702 1.000 15.48063 299 THR A N 1
ATOM 2027 C CA . THR A 1 299 ? 1.78801 45.07319 19.54701 1.000 16.55250 299 THR A CA 1
ATOM 2028 C C . THR A 1 299 ? 1.36516 46.26658 20.38380 1.000 14.13415 299 THR A C 1
ATOM 2029 O O . THR A 1 299 ? 0.48055 46.14920 21.24075 1.000 18.63342 299 THR A O 1
ATOM 2033 N N . GLY A 1 300 ? 1.96996 47.42560 20.14386 1.000 14.47646 300 GLY A N 1
ATOM 2034 C CA . GLY A 1 300 ? 1.51726 48.62187 20.81513 1.000 13.58178 300 GLY A CA 1
ATOM 2035 C C . GLY A 1 300 ? 0.06951 48.94096 20.49722 1.000 12.30750 300 GLY A C 1
ATOM 2036 O O . GLY A 1 300 ? -0.64970 49.46868 21.34656 1.000 14.51131 300 GLY A O 1
ATOM 2037 N N . LEU A 1 301 ? -0.37302 48.63807 19.27506 1.000 14.20969 301 LEU A N 1
ATOM 2038 C CA . LEU A 1 301 ? -1.78363 48.83228 18.93105 1.000 15.10660 301 LEU A CA 1
ATOM 2039 C C . LEU A 1 301 ? -2.68371 48.00838 19.84487 1.000 15.36606 301 LEU A C 1
ATOM 2040 O O . LEU A 1 301 ? -3.69037 48.50637 20.36548 1.000 12.38194 301 LEU A O 1
ATOM 2045 N N . TYR A 1 302 ? -2.34356 46.72678 20.03654 1.000 13.70570 302 TYR A N 1
ATOM 2046 C CA . TYR A 1 302 ? -3.19087 45.85894 20.85344 1.000 13.27628 302 TYR A CA 1
ATOM 2047 C C . TYR A 1 302 ? -3.04172 46.16319 22.32930 1.000 17.74439 302 TYR A C 1
ATOM 2048 O O . TYR A 1 302 ? -3.94248 45.84613 23.11538 1.000 14.10990 302 TYR A O 1
ATOM 2057 N N . GLY A 1 303 ? -1.94532 46.81551 22.71588 1.000 13.15264 303 GLY A N 1
ATOM 2058 C CA . GLY A 1 303 ? -1.85370 47.32238 24.07311 1.000 15.39222 303 GLY A CA 1
ATOM 2059 C C . GLY A 1 303 ? -2.86213 48.42471 24.32699 1.000 19.84757 303 GLY A C 1
ATOM 2060 O O . GLY A 1 303 ? -3.41871 48.52707 25.42324 1.000 16.69505 303 GLY A O 1
ATOM 2061 N N . ILE A 1 304 ? -3.12974 49.25014 23.30837 1.000 16.30717 304 ILE A N 1
ATOM 2062 C CA . ILE A 1 304 ? -4.13539 50.29692 23.45510 1.000 16.23869 304 ILE A CA 1
ATOM 2063 C C . ILE A 1 304 ? -5.52714 49.68792 23.55482 1.000 14.69309 304 ILE A C 1
ATOM 2064 O O . ILE A 1 304 ? -6.26746 49.97437 24.49721 1.000 15.63738 304 ILE A O 1
ATOM 2069 N N . SER A 1 305 ? -5.90279 48.83296 22.59170 1.000 16.05526 305 SER A N 1
ATOM 2070 C CA . SER A 1 305 ? -7.24638 48.26428 22.60538 1.000 18.83348 305 SER A CA 1
ATOM 2071 C C . SER A 1 305 ? -7.42392 47.32321 23.79134 1.000 18.43095 305 SER A C 1
ATOM 2072 O O . SER A 1 305 ? -8.47190 47.33707 24.45169 1.000 15.60086 305 SER A O 1
ATOM 2075 N N . GLY A 1 306 ? -6.38941 46.53512 24.09755 1.000 17.64123 306 GLY A N 1
ATOM 2076 C CA . GLY A 1 306 ? -6.49380 45.55890 25.16945 1.000 14.25710 306 GLY A CA 1
ATOM 2077 C C . GLY A 1 306 ? -6.57879 46.19462 26.54220 1.000 15.18495 306 GLY A C 1
ATOM 2078 O O . GLY A 1 306 ? -7.40972 45.79851 27.36522 1.000 14.81234 306 GLY A O 1
ATOM 2079 N N . SER A 1 307 ? -5.72274 47.18706 26.82044 1.000 10.72186 307 SER A N 1
ATOM 2080 C CA . SER A 1 307 ? -5.80226 47.81724 28.13189 1.000 13.12827 307 SER A CA 1
ATOM 2081 C C . SER A 1 307 ? -7.13826 48.53860 28.30393 1.000 18.46643 307 SER A C 1
ATOM 2082 O O . SER A 1 307 ? -7.74014 48.49037 29.37830 1.000 17.15355 307 SER A O 1
ATOM 2085 N N . THR A 1 308 ? -7.63353 49.18581 27.24686 1.000 15.66643 308 THR A N 1
ATOM 2086 C CA . THR A 1 308 ? -8.91214 49.88667 27.34881 1.000 16.46675 308 THR A CA 1
ATOM 2087 C C . THR A 1 308 ? -10.05886 48.91362 27.62949 1.000 15.42180 308 THR A C 1
ATOM 2088 O O . THR A 1 308 ? -10.89226 49.16146 28.50446 1.000 16.97877 308 THR A O 1
ATOM 2092 N N . ALA A 1 309 ? -10.10398 47.78642 26.91020 1.000 14.62833 309 ALA A N 1
ATOM 2093 C CA . ALA A 1 309 ? -11.14902 46.79807 27.15802 1.000 16.38081 309 ALA A CA 1
ATOM 2094 C C . ALA A 1 309 ? -11.02708 46.21557 28.55553 1.000 19.03091 309 ALA A C 1
ATOM 2095 O O . ALA A 1 309 ? -12.03225 46.02973 29.24592 1.000 19.61031 309 ALA A O 1
ATOM 2097 N N . TRP A 1 310 ? -9.79889 45.94608 28.99429 1.000 13.94671 310 TRP A N 1
ATOM 2098 C CA . TRP A 1 310 ? -9.57956 45.37593 30.31730 1.000 16.63594 310 TRP A CA 1
ATOM 2099 C C . TRP A 1 310 ? -9.98579 46.35180 31.41907 1.000 18.21335 310 TRP A C 1
ATOM 2100 O O . TRP A 1 310 ? -10.53298 45.92975 32.44425 1.000 16.29102 310 TRP A O 1
ATOM 2111 N N . ASN A 1 311 ? -9.69653 47.65532 31.23807 1.000 16.91981 311 ASN A N 1
ATOM 2112 C CA . ASN A 1 311 ? -10.04538 48.66344 32.23908 1.000 18.40911 311 ASN A CA 1
ATOM 2113 C C . ASN A 1 311 ? -11.52613 48.64076 32.58592 1.000 15.23386 311 ASN A C 1
ATOM 2114 O O . ASN A 1 311 ? -11.90440 49.01406 33.70335 1.000 20.17061 311 ASN A O 1
ATOM 2119 N N . LEU A 1 312 ? -12.38348 48.26746 31.62893 1.000 18.98772 312 LEU A N 1
ATOM 2120 C CA . LEU A 1 312 ? -13.81947 48.47979 31.80434 1.000 23.82214 312 LEU A CA 1
ATOM 2121 C C . LEU A 1 312 ? -14.34372 47.73758 33.02995 1.000 25.19418 312 LEU A C 1
ATOM 2122 O O . LEU A 1 312 ? -15.06737 48.31374 33.85087 1.000 25.65562 312 LEU A O 1
ATOM 2127 N N . ASP A 1 313 ? -13.95294 46.47159 33.20202 1.000 18.57130 313 ASP A N 1
ATOM 2128 C CA . ASP A 1 313 ? -14.48100 45.69492 34.31821 1.000 24.75557 313 ASP A CA 1
ATOM 2129 C C . ASP A 1 313 ? -13.41346 44.99648 35.16094 1.000 24.18685 313 ASP A C 1
ATOM 2130 O O . ASP A 1 313 ? -13.76669 44.14052 35.98171 1.000 19.25338 313 ASP A O 1
ATOM 2135 N N . CYS A 1 314 ? -12.13028 45.32466 35.00293 1.000 15.54012 314 CYS A N 1
ATOM 2136 C CA . CYS A 1 314 ? -11.13239 44.68574 35.85981 1.000 17.07193 314 CYS A CA 1
ATOM 2137 C C . CYS A 1 314 ? -11.42126 44.99579 37.33095 1.000 18.20900 314 CYS A C 1
ATOM 2138 O O . CYS A 1 314 ? -11.71727 46.14723 37.68877 1.000 17.47204 314 CYS A O 1
ATOM 2141 N N . PRO A 1 315 ? -11.35096 44.00104 38.21215 1.000 16.86233 315 PRO A N 1
ATOM 2142 C CA . PRO A 1 315 ? -11.63127 44.26827 39.63402 1.000 20.54228 315 PRO A CA 1
ATOM 2143 C C . PRO A 1 315 ? -10.65476 45.24161 40.26417 1.000 20.99844 315 PRO A C 1
ATOM 2144 O O . PRO A 1 315 ? -10.99515 45.88489 41.26356 1.000 23.58173 315 PRO A O 1
ATOM 2148 N N . ARG A 1 316 ? -9.45139 45.37286 39.71039 1.000 16.19101 316 ARG A N 1
ATOM 2149 C CA . ARG A 1 316 ? -8.47951 46.30687 40.26980 1.000 20.83018 316 ARG A CA 1
ATOM 2150 C C . ARG A 1 316 ? -9.03538 47.72651 40.32553 1.000 21.93537 316 ARG A C 1
ATOM 2151 O O . ARG A 1 316 ? -8.79936 48.44724 41.30055 1.000 17.03745 316 ARG A O 1
ATOM 2159 N N . TYR A 1 317 ? -9.77494 48.14963 39.29468 1.000 20.13047 317 TYR A N 1
ATOM 2160 C CA . TYR A 1 317 ? -10.33169 49.49960 39.26271 1.000 17.51196 317 TYR A CA 1
ATOM 2161 C C . TYR A 1 317 ? -11.82993 49.56367 39.58649 1.000 22.60033 317 TYR A C 1
ATOM 2162 O O . TYR A 1 317 ? -12.39026 50.66466 39.60332 1.000 24.96736 317 TYR A O 1
ATOM 2171 N N . GLN A 1 318 ? -12.48542 48.43194 39.86638 1.000 18.75843 318 GLN A N 1
ATOM 2172 C CA . GLN A 1 318 ? -13.89071 48.45120 40.27854 1.000 24.47833 318 GLN A CA 1
ATOM 2173 C C . GLN A 1 318 ? -14.02069 48.98726 41.69938 1.000 25.65455 318 GLN A C 1
ATOM 2174 O O . GLN A 1 318 ? -13.41466 48.44452 42.62793 1.000 21.56158 318 GLN A O 1
ATOM 2180 N N . VAL A 1 319 ? -14.84504 50.02892 41.87913 1.000 23.31954 319 VAL A N 1
ATOM 2181 C CA . VAL A 1 319 ? -15.15050 50.50485 43.22907 1.000 21.72514 319 VAL A CA 1
ATOM 2182 C C . VAL A 1 319 ? -15.73342 49.38332 44.09616 1.000 21.10945 319 VAL A C 1
ATOM 2183 O O . VAL A 1 319 ? -15.44195 49.30823 45.29921 1.000 24.23836 319 VAL A O 1
ATOM 2187 N N . SER A 1 320 ? -16.51378 48.46882 43.49996 1.000 22.57880 320 SER A N 1
ATOM 2188 C CA . SER A 1 320 ? -17.15848 47.39783 44.26308 1.000 21.49049 320 SER A CA 1
ATOM 2189 C C . SER A 1 320 ? -16.16698 46.53220 45.04011 1.000 26.63531 320 SER A C 1
ATOM 2190 O O . SER A 1 320 ? -16.54456 45.92231 46.04769 1.000 27.16263 320 SER A O 1
ATOM 2193 N N . THR A 1 321 ? -14.92305 46.42432 44.57959 1.000 24.19213 321 THR A N 1
ATOM 2194 C CA . THR A 1 321 ? -13.92947 45.59575 45.25865 1.000 24.92688 321 THR A CA 1
ATOM 2195 C C . THR A 1 321 ? -13.12432 46.36399 46.29513 1.000 25.63775 321 THR A C 1
ATOM 2196 O O . THR A 1 321 ? -12.17393 45.80451 46.85606 1.000 24.34558 321 THR A O 1
ATOM 2200 N N . PHE A 1 322 ? -13.46017 47.62724 46.55217 1.000 23.79568 322 PHE A N 1
ATOM 2201 C CA . PHE A 1 322 ? -12.72476 48.39433 47.55384 1.000 28.45927 322 PHE A CA 1
ATOM 2202 C C . PHE A 1 322 ? -12.79919 47.70107 48.91058 1.000 30.59706 322 PHE A C 1
ATOM 2203 O O . PHE A 1 322 ? -13.84112 47.16341 49.29366 1.000 25.64644 322 PHE A O 1
ATOM 2211 N N . VAL A 1 323 ? -11.67447 47.70507 49.63083 1.000 25.96233 323 VAL A N 1
ATOM 2212 C CA . VAL A 1 323 ? -11.61033 47.28457 51.02240 1.000 25.94267 323 VAL A CA 1
ATOM 2213 C C . VAL A 1 323 ? -10.81584 48.33484 51.78216 1.000 32.16923 323 VAL A C 1
ATOM 2214 O O . VAL A 1 323 ? -10.01639 49.07644 51.20894 1.000 29.13748 323 VAL A O 1
ATOM 2218 N N . ASP A 1 324 ? -11.05741 48.40668 53.08540 1.000 33.08146 324 ASP A N 1
ATOM 2219 C CA . ASP A 1 324 ? -10.15856 49.15305 53.95010 1.000 39.29631 324 ASP A CA 1
ATOM 2220 C C . ASP A 1 324 ? -8.93994 48.29112 54.27299 1.000 32.35973 324 ASP A C 1
ATOM 2221 O O . ASP A 1 324 ? -9.03339 47.06451 54.38598 1.000 38.57494 324 ASP A O 1
ATOM 2226 N N . PHE A 1 325 ? -7.78671 48.94078 54.41524 1.000 44.13579 325 PHE A N 1
ATOM 2227 C CA . PHE A 1 325 ? -6.52268 48.24547 54.67654 1.000 40.64803 325 PHE A CA 1
ATOM 2228 C C . PHE A 1 325 ? -6.21856 47.22038 53.58016 1.000 32.73426 325 PHE A C 1
ATOM 2229 O O . PHE A 1 325 ? -6.14296 46.01200 53.81775 1.000 35.08127 325 PHE A O 1
ATOM 2237 N N . LYS A 1 326 ? -6.05873 47.72272 52.36084 1.000 33.09201 326 LYS A N 1
ATOM 2238 C CA . LYS A 1 326 ? -5.55670 46.87580 51.28874 1.000 37.32796 326 LYS A CA 1
ATOM 2239 C C . LYS A 1 326 ? -4.09232 46.53968 51.54575 1.000 33.54803 326 LYS A C 1
ATOM 2240 O O . LYS A 1 326 ? -3.32483 47.38146 52.01876 1.000 38.06943 326 LYS A O 1
ATOM 2242 N N . THR A 1 327 ? -3.70354 45.29327 51.25072 1.000 35.91093 327 THR A N 1
ATOM 2243 C CA . THR A 1 327 ? -2.28136 44.92371 51.28259 1.000 30.31997 327 THR A CA 1
ATOM 2244 C C . THR A 1 327 ? -1.95533 44.12890 50.01962 1.000 36.08653 327 THR A C 1
ATOM 2245 O O . THR A 1 327 ? -2.71604 43.21168 49.64804 1.000 30.53565 327 THR A O 1
ATOM 2249 N N . PRO A 1 328 ? -0.85615 44.46182 49.31835 1.000 28.82689 328 PRO A N 1
ATOM 2250 C CA . PRO A 1 328 ? 0.04038 45.57888 49.63122 1.000 30.88815 328 PRO A CA 1
ATOM 2251 C C . PRO A 1 328 ? -0.55808 46.94592 49.28892 1.000 38.99756 328 PRO A C 1
ATOM 2252 O O . PRO A 1 328 ? 0.13860 47.94468 49.48089 1.000 47.44713 328 PRO A O 1
#

Organism: Talaromyces verruculosus (NCBI:txid198730)

B-factor: mean 26.81, std 11.94, range [9.05, 84.71]

InterPro domains:
  IPR008949 Isoprenoid synthase domain superfamily [G3DSA:1.10.600.10] (2-323)
  IPR008949 Isoprenoid synthase domain superfamily [SSF48576] (63-321)

Solvent-accessible surface area: 14237 Å² total; per-residue (Å²): 54,108,67,131,52,12,155,103,49,181,67,131,45,13,110,91,58,76,2,3,63,64,14,54,5,27,8,1,105,34,33,88,38,1,30,113,0,3,91,91,0,44,71,19,1,92,182,56,16,28,120,33,55,33,22,61,2,1,94,4,86,114,17,0,33,1,0,0,1,0,0,10,0,33,36,121,21,0,40,14,0,2,4,4,9,2,12,28,32,0,34,64,30,48,57,95,75,88,124,118,88,89,29,59,60,6,29,126,107,0,52,47,86,18,62,121,81,2,52,88,53,18,189,124,62,0,78,68,0,47,149,14,27,62,115,60,78,168,22,25,129,97,67,115,145,66,34,34,96,26,35,22,0,0,1,2,1,0,21,26,12,52,26,36,145,131,23,72,115,57,0,36,124,31,3,94,30,7,51,61,0,23,35,31,2,42,24,14,59,1,24,120,26,71,16,58,73,43,144,145,131,90,91,0,1,0,21,24,4,46,151,63,90,106,40,55,78,69,91,0,40,94,63,0,65,28,74,0,76,112,47,0,22,89,2,44,141,20,3,59,62,27,106,86,120,107,146,24,35,80,41,0,20,19,9,1,8,2,18,21,15,11,3,0,0,7,0,3,3,4,60,47,1,23,45,34,69,60,98,31,48,55,58,177,61,44,20

CATH classification: 1.10.600.10

Secondary structure (DSSP, 8-state):
---SSEEEE--HHHHHHT-STTPPEEEES-HHHHHHHHHHHHHHHHHHT---BS---S--SS--HHHHHSTT--HHHHHHHHHHHHHHHHHHHHHHHH--HHHHHHHHHHHHHHHHHHHHH-HHHHHHHHHHHTTT---TTT----HHHHHHHHHHHHHT----HHHHHHHHHHHHHHHHHHHHHHHHHHHHHHHHHHHT----HHHHHHHHHT--HHHHHHHHHHHHHHHHHHHHHHHHHHHHHT-S-HHHHHHHHHHHHHHHHHHHHHHH-TTT-GGG--SS-B-

Sequence (287 aa):
MDFKYSRELKLESLDALNLTEGIPLRVNENIDLEFRGIERAHSDWERYVGKLNGFHGGRGPQFGFVSACIPECLPERMETVSYANEFAFLHDDMTDAASARSSASGKQQMQAKLLLEMLSIDRERTMVTIKAWADFMDEYIPYRDCGEEKFWFGLVTFAMALSIPEQELELVQRLAQNAYLAAGLTNDLYSYEKEQLVAERSVFNAIAVIMQEHSVSISEAEDICRGRIREYAAKYVRDVADLRAKNELSRDSLAYLETGLYGISGSTAWNLDCPRYQVSTFVDFKTP